Protein AF-A0A7T5RAP9-F1 (afdb_monomer_lite)

pLDDT: mean 70.1, std 15.15, range [36.72, 91.75]

Sequence (197 aa):
MQITTQKKQKNSLGQFVDQNPVEAIRSIGGGTEWTNDFWEQLLGEKEKKQPQKSGELQEGQDLNLSIEPGIDYRREIIHGSEKIASEENQALIQQIEMIVLELKRLSASSKELEIEFKDVIVTQNVVKPGKYHQGFFEWMLIIIKTARLRIEDAGAWLSAMKGKKGKKQSQNYWERFKKEGTTFGLSNERVVSTQTG

Radius of gyration: 38.68 Å; chains: 1; bounding box: 91×93×92 Å

Secondary structure (DSSP, 8-state):
--------------------HHHHHHT-SS-TTSHHHHHHHHHT----------SPPPTT------------HHHHHHHHHHHHHHHHHHHHHHHHHHHHHHHHHHHHH-HHHHHHHHHHHHS---S---TTHHHHHHHHHHHHHHHHHHHHHHHHHHHHHHSHHHHHHHHHHHHHHHHHTHHHHT-HHHHHHHH--

Foldseek 3Di:
DDDDDDDDDDDDDDDDDDPDVVVVVVVVPDDPPPPPVVCCVVVVPDPDPDDDPDDDDDPPDDPPPPPDPPPPVVVVVVVVVVVVQVVVQVLLVVLVVLLLVLLVVQCVLDVVSVVVCVVVNPDDDPPHDDPVSNVVSVVSSVVSVVVSVVSVVVVVVVCVCPDPVNVVVVVVLVVVCVVVPVCSVVPVVNVVVVVVD

Structure (mmCIF, N/CA/C/O backbone):
data_AF-A0A7T5RAP9-F1
#
_entry.id   AF-A0A7T5RAP9-F1
#
loop_
_atom_site.group_PDB
_atom_site.id
_atom_site.type_symbol
_atom_site.label_atom_id
_atom_site.label_alt_id
_atom_site.label_comp_id
_atom_site.label_asym_id
_atom_site.label_entity_id
_atom_site.label_seq_id
_atom_site.pdbx_PDB_ins_code
_atom_site.Cartn_x
_atom_site.Cartn_y
_atom_site.Cartn_z
_atom_site.occupancy
_atom_site.B_iso_or_equiv
_atom_site.auth_seq_id
_atom_site.auth_comp_id
_atom_site.auth_asym_id
_atom_site.auth_atom_id
_atom_site.pdbx_PDB_model_num
ATOM 1 N N . MET A 1 1 ? 13.296 -69.999 -18.738 1.00 47.19 1 MET A N 1
ATOM 2 C CA . MET A 1 1 ? 14.771 -69.953 -18.820 1.00 47.19 1 MET A CA 1
ATOM 3 C C . MET A 1 1 ? 15.170 -69.414 -20.180 1.00 47.19 1 MET A C 1
ATOM 5 O O . MET A 1 1 ? 15.122 -70.169 -21.137 1.00 47.19 1 MET A O 1
ATOM 9 N N . GLN A 1 2 ? 15.540 -68.138 -20.267 1.00 40.47 2 GLN A N 1
ATOM 10 C CA . GLN A 1 2 ? 16.405 -67.619 -21.326 1.00 40.47 2 GLN A CA 1
ATOM 11 C C . GLN A 1 2 ? 17.274 -66.534 -20.687 1.00 40.47 2 GLN A C 1
ATOM 13 O O . GLN A 1 2 ? 16.770 -65.580 -20.100 1.00 40.47 2 GLN A O 1
ATOM 18 N N . ILE A 1 3 ? 18.579 -66.781 -20.706 1.00 44.94 3 ILE A N 1
ATOM 19 C CA . ILE A 1 3 ? 19.637 -65.925 -20.177 1.00 44.94 3 ILE A CA 1
ATOM 20 C C . ILE A 1 3 ? 20.049 -65.017 -21.329 1.00 44.94 3 ILE A C 1
ATOM 22 O O . ILE A 1 3 ? 20.415 -65.523 -22.387 1.00 44.94 3 ILE A O 1
ATOM 26 N N . THR A 1 4 ? 20.021 -63.700 -21.130 1.00 55.34 4 THR A N 1
ATOM 27 C CA . THR A 1 4 ? 20.739 -62.777 -22.016 1.00 55.34 4 THR A CA 1
ATOM 28 C C . THR A 1 4 ? 21.571 -61.825 -21.171 1.00 55.34 4 THR A C 1
ATOM 30 O O . THR A 1 4 ? 21.073 -60.898 -20.540 1.00 55.34 4 THR A O 1
ATOM 33 N N . THR A 1 5 ? 22.863 -62.119 -21.145 1.00 49.47 5 THR A N 1
ATOM 34 C CA . THR A 1 5 ? 23.954 -61.306 -20.614 1.00 49.47 5 THR A CA 1
ATOM 35 C C . THR A 1 5 ? 24.291 -60.218 -21.627 1.00 49.47 5 THR A C 1
ATOM 37 O O . THR A 1 5 ? 24.616 -60.589 -22.747 1.00 49.47 5 THR A O 1
ATOM 40 N N . GLN A 1 6 ? 24.319 -58.928 -21.258 1.00 48.25 6 GLN A N 1
ATOM 41 C CA . GLN A 1 6 ? 25.112 -57.914 -21.978 1.00 48.25 6 GLN A CA 1
ATOM 42 C C . GLN A 1 6 ? 25.666 -56.800 -21.064 1.00 48.25 6 GLN A C 1
ATOM 44 O O . GLN A 1 6 ? 24.944 -56.006 -20.477 1.00 48.25 6 GLN A O 1
ATOM 49 N N . LYS A 1 7 ? 27.004 -56.817 -20.984 1.00 44.16 7 LYS A N 1
ATOM 50 C CA . LYS A 1 7 ? 28.003 -55.731 -20.938 1.00 44.16 7 LYS A CA 1
ATOM 51 C C . LYS A 1 7 ? 27.744 -54.434 -20.147 1.00 44.16 7 LYS A C 1
ATOM 53 O O . LYS A 1 7 ? 27.069 -53.506 -20.568 1.00 44.16 7 LYS A O 1
ATOM 58 N N . LYS A 1 8 ? 28.550 -54.336 -19.088 1.00 43.44 8 LYS A N 1
ATOM 59 C CA . LYS A 1 8 ? 29.013 -53.162 -18.338 1.00 43.44 8 LYS A CA 1
ATOM 60 C C . LYS A 1 8 ? 29.711 -52.134 -19.251 1.00 43.44 8 LYS A C 1
ATOM 62 O O . LYS A 1 8 ? 30.815 -52.396 -19.727 1.00 43.44 8 LYS A O 1
ATOM 67 N N . GLN A 1 9 ? 29.109 -50.960 -19.438 1.00 46.81 9 GLN A N 1
ATOM 68 C CA . GLN A 1 9 ? 29.780 -49.762 -19.955 1.00 46.81 9 GLN A CA 1
ATOM 69 C C . GLN A 1 9 ? 30.250 -4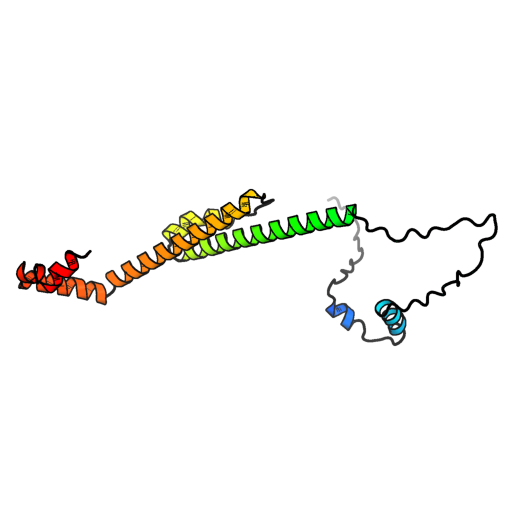8.899 -18.773 1.00 46.81 9 GLN A C 1
ATOM 71 O O . GLN A 1 9 ? 29.447 -48.364 -18.016 1.00 46.81 9 GLN A O 1
ATOM 76 N N . LYS A 1 10 ? 31.572 -48.796 -18.598 1.00 46.75 10 LYS A N 1
ATOM 77 C CA . LYS A 1 10 ? 32.234 -47.707 -17.865 1.00 46.75 10 LYS A CA 1
ATOM 78 C C . LYS A 1 10 ? 32.548 -46.631 -18.902 1.00 46.75 10 LYS A C 1
ATOM 80 O O . LYS A 1 10 ? 33.269 -46.949 -19.839 1.00 46.75 10 LYS A O 1
ATOM 85 N N . ASN A 1 11 ? 32.070 -45.401 -18.723 1.00 38.47 11 ASN A N 1
ATOM 86 C CA . ASN A 1 11 ? 32.621 -44.244 -19.427 1.00 38.47 11 ASN A CA 1
ATOM 87 C C . ASN A 1 11 ? 32.599 -42.994 -18.536 1.00 38.47 11 ASN A C 1
ATOM 89 O O . ASN A 1 11 ? 31.558 -42.607 -18.018 1.00 38.47 11 ASN A O 1
ATOM 93 N N . SER A 1 12 ? 33.813 -42.472 -18.344 1.00 40.06 12 SER A N 1
ATOM 94 C CA . SER A 1 12 ? 34.248 -41.111 -18.000 1.00 40.06 12 SER A CA 1
ATOM 95 C C . SER A 1 12 ? 33.290 -40.182 -17.244 1.00 40.06 12 SER A C 1
ATOM 97 O O . SER A 1 12 ? 32.338 -39.645 -17.805 1.00 40.06 12 SER A O 1
ATOM 99 N N . LEU A 1 13 ? 33.672 -39.890 -15.998 1.00 36.72 13 LEU A N 1
ATOM 100 C CA . LEU A 1 13 ? 33.313 -38.682 -15.258 1.00 36.72 13 LEU A CA 1
ATOM 101 C C . LEU A 1 13 ? 33.562 -37.440 -16.129 1.00 36.72 13 LEU A C 1
ATOM 103 O O . LEU A 1 13 ? 34.708 -37.129 -16.451 1.00 36.72 13 LEU A O 1
ATOM 107 N N . GLY A 1 14 ? 32.490 -36.742 -16.505 1.00 37.28 14 GLY A N 1
ATOM 108 C CA . GLY A 1 14 ? 32.578 -35.377 -17.009 1.00 37.28 14 GLY A CA 1
ATOM 109 C C . GLY A 1 14 ? 33.076 -34.476 -15.884 1.00 37.28 14 GLY A C 1
ATOM 110 O O . GLY A 1 14 ? 32.447 -34.391 -14.831 1.00 37.28 14 GLY A O 1
ATOM 111 N N . GLN A 1 15 ? 34.233 -33.854 -16.095 1.00 41.38 15 GLN A N 1
ATOM 112 C CA . GLN A 1 15 ? 34.744 -32.782 -15.251 1.00 41.38 15 GLN A CA 1
ATOM 113 C C . GLN A 1 15 ? 33.804 -31.582 -15.391 1.00 41.38 15 GLN A C 1
ATOM 115 O O . GLN A 1 15 ? 33.765 -30.933 -16.435 1.00 41.38 15 GLN A O 1
ATOM 120 N N . PHE A 1 16 ? 33.024 -31.310 -14.349 1.00 41.19 16 PHE A N 1
ATOM 121 C CA . PHE A 1 16 ? 32.410 -30.004 -14.175 1.00 41.19 16 PHE A CA 1
ATOM 122 C C . PHE A 1 16 ? 33.545 -29.013 -13.911 1.00 41.19 16 PHE A C 1
ATOM 124 O O . PHE A 1 16 ? 34.293 -29.159 -12.950 1.00 41.19 16 PHE A O 1
ATOM 131 N N . VAL A 1 17 ? 33.723 -28.063 -14.825 1.00 52.34 17 VAL A N 1
ATOM 132 C CA . VAL A 1 17 ? 34.581 -26.897 -14.623 1.00 52.34 17 VAL A CA 1
ATOM 133 C C . VAL A 1 17 ? 33.774 -25.923 -13.772 1.00 52.34 17 VAL A C 1
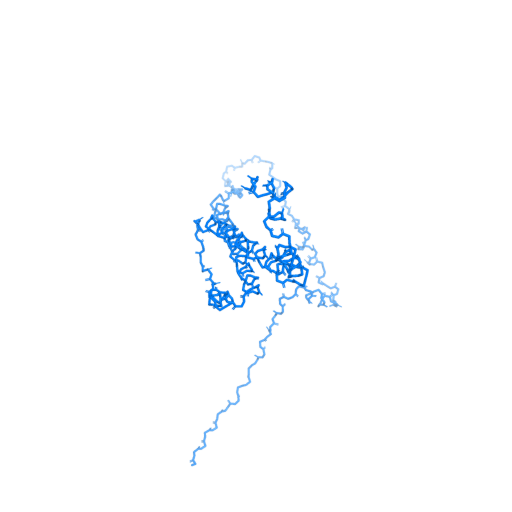ATOM 135 O O . VAL A 1 17 ? 32.797 -25.345 -14.251 1.00 52.34 17 VAL A O 1
ATOM 138 N N . ASP A 1 18 ? 34.146 -25.798 -12.501 1.00 47.00 18 ASP A N 1
ATOM 139 C CA . ASP A 1 18 ? 33.554 -24.850 -11.564 1.00 47.00 18 ASP A CA 1
ATOM 140 C C . ASP A 1 18 ? 33.765 -23.410 -12.060 1.00 47.00 18 ASP A C 1
ATOM 142 O O . ASP A 1 18 ? 34.887 -22.927 -12.201 1.00 47.00 18 ASP A O 1
ATOM 146 N N . GLN A 1 19 ? 32.669 -22.695 -12.328 1.00 54.19 19 GLN A N 1
ATOM 147 C CA . GLN A 1 19 ? 32.670 -21.274 -12.707 1.00 54.19 19 GLN A CA 1
ATOM 148 C C . GLN A 1 19 ? 32.736 -20.359 -11.472 1.00 54.19 19 GLN A C 1
ATOM 150 O O . GLN A 1 19 ? 32.044 -19.343 -11.399 1.00 54.19 19 GLN A O 1
ATOM 155 N N . ASN A 1 20 ? 33.540 -20.723 -10.470 1.00 54.28 20 ASN A N 1
ATOM 156 C CA . ASN A 1 20 ? 33.723 -19.913 -9.271 1.00 54.28 20 ASN A CA 1
ATOM 157 C C . ASN A 1 20 ? 35.078 -19.178 -9.327 1.00 54.28 20 ASN A C 1
ATOM 159 O O . ASN A 1 20 ? 36.124 -19.817 -9.183 1.00 54.28 20 ASN A O 1
ATOM 163 N N . PRO A 1 21 ? 35.102 -17.839 -9.489 1.00 58.59 21 PRO A N 1
ATOM 164 C CA . PRO A 1 21 ? 36.348 -17.077 -9.623 1.00 58.59 21 PRO A CA 1
ATOM 165 C C . PRO A 1 21 ? 37.244 -17.154 -8.377 1.00 58.59 21 PRO A C 1
ATOM 167 O O . PRO A 1 21 ? 38.445 -16.911 -8.462 1.00 58.59 21 PRO A O 1
ATOM 170 N N . VAL A 1 22 ? 36.685 -17.524 -7.221 1.00 60.06 22 VAL A N 1
ATOM 171 C CA . VAL A 1 22 ? 37.431 -17.652 -5.962 1.00 60.06 22 VAL A CA 1
ATOM 172 C C . VAL A 1 22 ? 38.251 -18.951 -5.911 1.00 60.06 22 VAL A C 1
ATOM 174 O O . VAL A 1 22 ? 39.324 -18.974 -5.307 1.00 60.06 22 VAL A O 1
ATOM 177 N N . GLU A 1 23 ? 37.813 -20.021 -6.583 1.00 57.88 23 GLU A N 1
ATOM 178 C CA . GLU A 1 23 ? 38.572 -21.281 -6.644 1.00 57.88 23 GLU A CA 1
ATOM 179 C C . GLU A 1 23 ? 39.719 -21.229 -7.657 1.00 57.88 23 GLU A C 1
ATOM 181 O O . GLU A 1 23 ? 40.787 -21.778 -7.385 1.00 57.88 23 GLU A O 1
ATOM 186 N N . ALA A 1 24 ? 39.561 -20.461 -8.741 1.00 57.75 24 ALA A N 1
ATOM 187 C CA . ALA A 1 24 ? 40.639 -20.176 -9.689 1.00 57.75 24 ALA A CA 1
ATOM 188 C C . ALA A 1 24 ? 41.851 -19.508 -9.011 1.00 57.75 24 ALA A C 1
ATOM 190 O O . ALA A 1 24 ? 42.995 -19.793 -9.354 1.00 57.75 24 ALA A O 1
ATOM 191 N N . ILE A 1 25 ? 41.612 -18.675 -7.991 1.00 55.47 25 ILE A N 1
ATOM 192 C CA . ILE A 1 25 ? 42.668 -18.016 -7.207 1.00 55.47 25 ILE A CA 1
ATOM 193 C C . ILE A 1 25 ? 43.344 -18.999 -6.240 1.00 55.47 25 ILE A C 1
ATOM 195 O O . ILE A 1 25 ? 44.540 -18.891 -5.974 1.00 55.47 25 ILE A O 1
ATOM 199 N N . ARG A 1 26 ? 42.620 -20.006 -5.740 1.00 54.34 26 ARG A N 1
ATOM 200 C CA . ARG A 1 26 ? 43.174 -20.999 -4.808 1.00 54.34 26 ARG A CA 1
ATOM 201 C C . ARG A 1 26 ? 44.011 -22.074 -5.508 1.00 54.34 26 ARG A C 1
ATOM 203 O O . ARG A 1 26 ? 44.928 -22.610 -4.890 1.00 54.34 26 ARG A O 1
ATOM 210 N N . SER A 1 27 ? 43.748 -22.360 -6.786 1.00 49.97 27 SER A N 1
ATOM 211 C CA . SER A 1 27 ? 44.612 -23.219 -7.611 1.00 49.97 27 SER A CA 1
ATOM 212 C C . SER A 1 27 ? 45.940 -22.559 -8.021 1.00 49.97 27 SER A C 1
ATOM 214 O O . SER A 1 27 ? 46.841 -23.253 -8.481 1.00 49.97 27 SER A O 1
ATOM 216 N N . ILE A 1 28 ? 46.113 -21.251 -7.787 1.00 55.12 28 ILE A N 1
ATOM 217 C CA . ILE A 1 28 ? 47.340 -20.464 -8.044 1.00 55.12 28 ILE A CA 1
ATOM 218 C C . ILE A 1 28 ? 48.292 -20.552 -6.825 1.00 55.12 28 ILE A C 1
ATOM 220 O O . ILE A 1 28 ? 48.832 -19.573 -6.325 1.00 55.12 28 ILE A O 1
ATOM 224 N N . GLY A 1 29 ? 48.452 -21.755 -6.270 1.00 45.25 29 GLY A N 1
ATOM 225 C CA . GLY A 1 29 ? 49.205 -22.002 -5.031 1.00 45.25 29 GLY A CA 1
ATOM 226 C C . GLY A 1 29 ? 50.534 -22.741 -5.200 1.00 45.25 29 GLY A C 1
ATOM 227 O O . GLY A 1 29 ? 51.171 -23.057 -4.198 1.00 45.25 29 GLY A O 1
ATOM 228 N N . GLY A 1 30 ? 50.965 -23.052 -6.427 1.00 54.19 30 GLY A N 1
ATOM 229 C CA . GLY A 1 30 ? 52.221 -23.771 -6.653 1.00 54.19 30 GLY A CA 1
ATOM 230 C C . GLY A 1 30 ? 52.677 -23.750 -8.109 1.00 54.19 30 GLY A C 1
ATOM 231 O O . GLY A 1 30 ? 52.057 -24.386 -8.952 1.00 54.19 30 GLY A O 1
ATOM 232 N N . GLY A 1 31 ? 53.777 -23.045 -8.387 1.00 46.53 31 GLY A N 1
ATOM 233 C CA . GLY A 1 31 ? 54.465 -23.064 -9.683 1.00 46.53 31 GLY A CA 1
ATOM 234 C C . GLY A 1 31 ? 54.905 -21.675 -10.146 1.00 46.53 31 GLY A C 1
ATOM 235 O O . GLY A 1 31 ? 54.111 -20.908 -10.679 1.00 46.53 31 GLY A O 1
ATOM 236 N N . THR A 1 32 ? 56.185 -21.358 -9.962 1.00 52.38 32 THR A N 1
ATOM 237 C CA . THR A 1 32 ? 56.843 -20.066 -10.245 1.00 52.38 32 THR A CA 1
ATOM 238 C C . THR A 1 32 ? 57.074 -19.748 -11.735 1.00 52.38 32 THR A C 1
ATOM 240 O O . THR A 1 32 ? 57.829 -18.833 -12.041 1.00 52.38 32 THR A O 1
ATOM 243 N N . GLU A 1 33 ? 56.432 -20.454 -12.670 1.00 56.66 33 GLU A N 1
ATOM 244 C CA . GLU A 1 33 ? 56.640 -20.271 -14.122 1.00 56.66 33 GLU A CA 1
ATOM 245 C C . GLU A 1 33 ? 55.472 -19.587 -14.856 1.00 56.66 33 GLU A C 1
ATOM 247 O O . GLU A 1 33 ? 55.660 -19.108 -15.966 1.00 56.66 33 GLU A O 1
ATOM 252 N N . TRP A 1 34 ? 54.283 -19.476 -14.250 1.00 55.44 34 TRP A N 1
ATOM 253 C CA . TRP A 1 34 ? 53.069 -18.994 -14.941 1.00 55.44 34 TRP A CA 1
ATOM 254 C C . TRP A 1 34 ? 52.683 -17.531 -14.657 1.00 55.44 34 TRP A C 1
ATOM 256 O O . TRP A 1 34 ? 51.676 -17.042 -15.167 1.00 55.44 34 TRP A O 1
ATOM 266 N N . THR A 1 35 ? 53.444 -16.809 -13.829 1.00 62.91 35 THR A N 1
ATOM 267 C CA . THR A 1 35 ? 53.067 -15.451 -13.399 1.00 62.91 35 THR A CA 1
ATOM 268 C C . THR A 1 35 ? 53.386 -14.376 -14.433 1.00 62.91 35 THR A C 1
ATOM 270 O O . THR A 1 35 ? 52.673 -13.379 -14.493 1.00 62.91 35 THR A O 1
ATOM 273 N N . ASN A 1 36 ? 54.421 -14.557 -15.254 1.00 63.19 36 ASN A N 1
ATOM 274 C CA . ASN A 1 36 ? 54.871 -13.510 -16.178 1.00 63.19 36 ASN A CA 1
ATOM 275 C C . ASN A 1 36 ? 53.906 -13.340 -17.365 1.00 63.19 36 ASN A C 1
ATOM 277 O O . ASN A 1 36 ? 53.504 -12.215 -17.650 1.00 63.19 36 ASN A O 1
ATOM 281 N N . ASP A 1 37 ? 53.425 -14.441 -17.949 1.00 61.84 37 ASP A N 1
ATOM 282 C CA . ASP A 1 37 ? 52.479 -14.423 -19.079 1.00 61.84 37 ASP A CA 1
ATOM 283 C C . ASP A 1 37 ? 51.112 -13.822 -18.697 1.00 61.84 37 ASP A C 1
ATOM 285 O O . ASP A 1 37 ? 50.472 -13.125 -19.488 1.00 61.84 37 ASP A O 1
ATOM 289 N N . PHE A 1 38 ? 50.664 -14.044 -17.456 1.00 67.69 38 PHE A N 1
ATOM 290 C CA . PHE A 1 38 ? 49.418 -13.465 -16.948 1.00 67.69 38 PHE A CA 1
ATOM 291 C C . PHE A 1 38 ? 49.540 -11.952 -16.720 1.00 67.69 38 PHE A C 1
ATOM 293 O O . PHE A 1 38 ? 48.626 -11.202 -17.071 1.00 67.69 38 PHE A O 1
ATOM 300 N N . TRP A 1 39 ? 50.668 -11.486 -16.171 1.00 65.06 39 TRP A N 1
ATOM 301 C CA . TRP A 1 39 ? 50.903 -10.055 -15.973 1.00 65.06 39 TRP A CA 1
ATOM 302 C C . TRP A 1 39 ? 51.104 -9.308 -17.296 1.00 65.06 39 TRP A C 1
ATOM 304 O O . TRP A 1 39 ? 50.566 -8.212 -17.428 1.00 65.06 39 TRP A O 1
ATOM 314 N N . GLU A 1 40 ? 51.755 -9.900 -18.301 1.00 64.56 40 GLU A N 1
ATOM 315 C CA . GLU A 1 40 ? 51.848 -9.316 -19.651 1.00 64.56 40 GLU A CA 1
ATOM 316 C C . GLU A 1 40 ? 50.473 -9.166 -20.322 1.00 64.56 40 GLU A C 1
ATOM 318 O O . GLU A 1 40 ? 50.193 -8.157 -20.978 1.00 64.56 40 GLU A O 1
ATOM 323 N N . GLN A 1 41 ? 49.577 -10.136 -20.124 1.00 62.41 41 GLN A N 1
ATOM 324 C CA . GLN A 1 41 ? 48.225 -10.090 -20.681 1.00 62.41 41 GLN A CA 1
ATOM 325 C C . GLN A 1 41 ? 47.305 -9.112 -19.930 1.00 62.41 41 GLN A C 1
ATOM 327 O O . GLN A 1 41 ? 46.442 -8.490 -20.556 1.00 62.41 41 GLN A O 1
ATOM 332 N N . LEU A 1 42 ? 47.489 -8.954 -18.615 1.00 69.12 42 LEU A N 1
ATOM 333 C CA . LEU A 1 42 ? 46.695 -8.052 -17.773 1.00 69.12 42 LEU A CA 1
ATOM 334 C C . LEU A 1 42 ? 47.158 -6.588 -17.873 1.00 69.12 42 LEU A C 1
ATOM 336 O O . LEU A 1 42 ? 46.325 -5.683 -17.871 1.00 69.12 42 LEU A O 1
ATOM 340 N N . LEU A 1 43 ? 48.470 -6.352 -17.975 1.00 77.69 43 LEU A N 1
ATOM 341 C CA . LEU A 1 43 ? 49.058 -5.013 -18.115 1.00 77.69 43 LEU A CA 1
ATOM 342 C C . LEU A 1 43 ? 49.102 -4.537 -19.573 1.00 77.69 43 LEU A C 1
ATOM 344 O O . LEU A 1 43 ? 49.348 -3.360 -19.824 1.00 77.69 43 LEU A O 1
ATOM 348 N N . GLY A 1 44 ? 48.800 -5.416 -20.534 1.00 58.59 44 GLY A N 1
ATOM 349 C CA . GLY A 1 44 ? 48.587 -5.041 -21.931 1.00 58.59 44 GLY A CA 1
ATOM 350 C C . GLY A 1 44 ? 49.828 -4.478 -22.624 1.00 58.59 44 GLY A C 1
ATOM 351 O O . GLY A 1 44 ? 49.697 -3.764 -23.620 1.00 58.59 44 GLY A O 1
ATOM 352 N N . GLU A 1 45 ? 51.028 -4.794 -22.139 1.00 55.91 45 GLU A N 1
ATOM 353 C CA . GLU A 1 45 ? 52.273 -4.280 -22.702 1.00 55.91 45 GLU A CA 1
ATOM 354 C C . GLU A 1 45 ? 52.733 -5.160 -23.872 1.00 55.91 45 GLU A C 1
ATOM 356 O O . GLU A 1 45 ? 53.686 -5.926 -23.808 1.00 55.91 45 GLU A O 1
ATOM 361 N N . LYS A 1 46 ? 52.008 -5.056 -24.991 1.00 49.44 46 LYS A N 1
ATOM 362 C CA . LYS A 1 46 ? 52.523 -5.487 -26.294 1.00 49.44 46 LYS A CA 1
ATOM 363 C C . LYS A 1 46 ? 53.335 -4.343 -26.884 1.00 49.44 46 LYS A C 1
ATOM 365 O O . LYS A 1 46 ? 52.754 -3.392 -27.412 1.00 49.44 46 LYS A O 1
ATOM 370 N N . GLU A 1 47 ? 54.661 -4.462 -26.854 1.00 49.06 47 GLU A N 1
ATOM 371 C CA . GLU A 1 47 ? 55.557 -3.639 -27.670 1.00 49.06 47 GLU A CA 1
ATOM 372 C C . GLU A 1 47 ? 55.143 -3.724 -29.150 1.00 49.06 47 GLU A C 1
ATOM 374 O O . GLU A 1 47 ? 55.450 -4.671 -29.879 1.00 49.06 47 GLU A O 1
ATOM 379 N N . LYS A 1 48 ? 54.425 -2.705 -29.624 1.00 43.91 48 LYS A N 1
ATOM 380 C CA . LYS A 1 48 ? 54.205 -2.472 -31.049 1.00 43.91 48 LYS A CA 1
ATOM 381 C C . LYS A 1 48 ? 55.392 -1.680 -31.582 1.00 43.91 48 LYS A C 1
ATOM 383 O O . LYS A 1 48 ? 55.445 -0.463 -31.424 1.00 43.91 48 LYS A O 1
ATOM 388 N N . LYS A 1 49 ? 56.314 -2.347 -32.281 1.00 41.44 49 LYS A N 1
ATOM 389 C CA . LYS A 1 49 ? 57.242 -1.660 -33.190 1.00 41.44 49 LYS A CA 1
ATOM 390 C C . LYS A 1 49 ? 56.425 -0.945 -34.271 1.00 41.44 49 LYS A C 1
ATOM 392 O O . LYS A 1 49 ? 55.870 -1.587 -35.159 1.00 41.44 49 LYS A O 1
ATOM 397 N N . GLN A 1 50 ? 56.328 0.379 -34.179 1.00 47.16 50 GLN A N 1
ATOM 398 C CA . GLN A 1 50 ? 55.807 1.219 -35.256 1.00 47.16 50 GLN A CA 1
ATOM 399 C C . GLN A 1 50 ? 56.883 1.379 -36.341 1.00 47.16 50 GLN A C 1
ATOM 401 O O . GLN A 1 50 ? 58.008 1.756 -36.007 1.00 47.16 50 GLN A O 1
ATOM 406 N N . PRO A 1 51 ? 56.590 1.160 -37.635 1.00 45.62 51 PRO A N 1
ATOM 407 C CA . PRO A 1 51 ? 57.428 1.713 -38.685 1.00 45.62 51 PRO A CA 1
ATOM 408 C C . PRO A 1 51 ? 57.137 3.215 -38.792 1.00 45.62 51 PRO A C 1
ATOM 410 O O . PRO A 1 51 ? 55.988 3.626 -38.958 1.00 45.62 51 PRO A O 1
ATOM 413 N N . GLN A 1 52 ? 58.177 4.040 -38.680 1.00 49.62 52 GLN A N 1
ATOM 414 C CA . GLN A 1 52 ? 58.073 5.480 -38.897 1.00 49.62 52 GLN A CA 1
ATOM 415 C C . GLN A 1 52 ? 57.615 5.748 -40.337 1.00 49.62 52 GLN A C 1
ATOM 417 O O . GLN A 1 52 ? 58.328 5.434 -41.288 1.00 49.62 52 GLN A O 1
ATOM 422 N N . LYS A 1 53 ? 56.424 6.329 -40.506 1.00 52.31 53 LYS A N 1
ATOM 423 C CA . LYS A 1 53 ? 55.965 6.883 -41.785 1.00 52.31 53 LYS A CA 1
ATOM 424 C C . LYS A 1 53 ? 56.133 8.398 -41.758 1.00 52.31 53 LYS A C 1
ATOM 426 O O . LYS A 1 53 ? 55.200 9.135 -41.466 1.00 52.31 53 LYS A O 1
ATOM 431 N N . SER A 1 54 ? 57.343 8.841 -42.065 1.00 52.19 54 SER A N 1
ATOM 432 C CA . SER A 1 54 ? 57.589 10.173 -42.611 1.00 52.19 54 SER A CA 1
ATOM 433 C C . SER A 1 54 ? 58.584 9.997 -43.750 1.00 52.19 54 SER A C 1
ATOM 435 O O . SER A 1 54 ? 59.749 9.680 -43.524 1.00 52.19 54 SER A O 1
ATOM 437 N N . GLY A 1 55 ? 58.079 10.078 -44.975 1.00 54.25 55 GLY A N 1
ATOM 438 C CA . GLY A 1 55 ? 58.823 9.850 -46.204 1.00 54.25 55 GLY A CA 1
ATOM 439 C C . GLY A 1 55 ? 57.869 9.879 -47.393 1.00 54.25 55 GLY A C 1
ATOM 440 O O . GLY A 1 55 ? 56.771 9.328 -47.322 1.00 54.25 55 GLY A O 1
ATOM 441 N N . GLU A 1 56 ? 58.282 10.583 -48.439 1.00 57.84 56 GLU A N 1
ATOM 442 C CA . GLU A 1 56 ? 57.577 10.776 -49.708 1.00 57.84 56 GLU A CA 1
ATOM 443 C C . GLU A 1 56 ? 57.169 9.423 -50.323 1.00 57.84 56 GLU A C 1
ATOM 445 O O . GLU A 1 56 ? 57.978 8.496 -50.402 1.00 57.84 56 GLU A O 1
ATOM 450 N N . LEU A 1 57 ? 55.898 9.285 -50.715 1.00 59.69 57 LEU A N 1
ATOM 451 C CA . LEU A 1 57 ? 55.369 8.055 -51.312 1.00 59.69 57 LEU A CA 1
ATOM 452 C C . LEU A 1 57 ? 55.937 7.887 -52.731 1.00 59.69 57 LEU A C 1
ATOM 454 O O . LEU A 1 57 ? 55.827 8.798 -53.548 1.00 59.69 57 LEU A O 1
ATOM 458 N N . GLN A 1 58 ? 56.521 6.724 -53.034 1.00 62.12 58 GLN A N 1
ATOM 459 C CA . GLN A 1 58 ? 56.970 6.377 -54.389 1.00 62.12 58 GLN A CA 1
ATOM 460 C C . GLN A 1 58 ? 55.798 5.850 -55.233 1.00 62.12 58 GLN A C 1
ATOM 462 O O . GLN A 1 58 ? 54.937 5.126 -54.726 1.00 62.12 58 GLN A O 1
ATOM 467 N N . GLU A 1 59 ? 55.765 6.201 -56.523 1.00 56.12 59 GLU A N 1
ATOM 468 C CA . GLU A 1 59 ? 54.743 5.723 -57.464 1.00 56.12 59 GLU A CA 1
ATOM 469 C C . GLU A 1 59 ? 54.699 4.186 -57.507 1.00 56.12 59 GLU A C 1
ATOM 471 O O . GLU A 1 59 ? 55.720 3.524 -57.689 1.00 56.12 59 GLU A O 1
ATOM 476 N N . GLY A 1 60 ? 53.500 3.622 -57.326 1.00 67.94 60 GLY A N 1
ATOM 477 C CA . GLY A 1 60 ? 53.259 2.174 -57.269 1.00 67.94 60 GLY A CA 1
ATOM 478 C C . GLY A 1 60 ? 53.119 1.586 -55.859 1.00 67.94 60 GLY A C 1
ATOM 479 O O . GLY A 1 60 ? 52.922 0.380 -55.735 1.00 67.94 60 GLY A O 1
ATOM 480 N N . GLN A 1 61 ? 53.199 2.397 -54.796 1.00 61.53 61 GLN A N 1
ATOM 481 C CA . GLN A 1 61 ? 52.838 1.960 -53.442 1.00 61.53 61 GLN A CA 1
ATOM 482 C C . GLN A 1 61 ? 51.333 2.103 -53.189 1.00 61.53 61 GLN A C 1
ATOM 484 O O . GLN A 1 61 ? 50.790 3.208 -53.185 1.00 61.53 61 GLN A O 1
ATOM 489 N N . ASP A 1 62 ? 50.672 0.983 -52.901 1.00 57.72 62 ASP A N 1
ATOM 490 C CA . ASP A 1 62 ? 49.264 0.978 -52.523 1.00 57.72 62 ASP A CA 1
ATOM 491 C C . ASP A 1 62 ? 49.083 1.586 -51.124 1.00 57.72 62 ASP A C 1
ATOM 493 O O . ASP A 1 62 ? 49.683 1.157 -50.129 1.00 57.72 62 ASP A O 1
ATOM 497 N N . LEU A 1 63 ? 48.217 2.595 -51.034 1.00 53.22 63 LEU A N 1
ATOM 498 C CA . LEU A 1 63 ? 47.744 3.152 -49.772 1.00 53.22 63 LEU A CA 1
ATOM 499 C C . LEU A 1 63 ? 46.951 2.078 -49.018 1.00 53.22 63 LEU A C 1
ATOM 501 O O . LEU A 1 63 ? 45.751 1.910 -49.222 1.00 53.22 63 LEU A O 1
ATOM 505 N N . ASN A 1 64 ? 47.605 1.378 -48.091 1.00 54.62 64 ASN A N 1
ATOM 506 C CA . ASN A 1 64 ? 46.895 0.659 -47.039 1.00 54.62 64 ASN A CA 1
ATOM 507 C C . ASN A 1 64 ? 46.303 1.701 -46.080 1.00 54.62 64 ASN A C 1
ATOM 509 O O . ASN A 1 64 ? 46.923 2.077 -45.079 1.00 54.62 64 ASN A O 1
ATOM 513 N N . LEU A 1 65 ? 45.133 2.228 -46.450 1.00 53.31 65 LEU A N 1
ATOM 514 C CA . LEU A 1 65 ? 44.234 2.918 -45.539 1.00 53.31 65 LEU A CA 1
ATOM 515 C C . LEU A 1 65 ? 43.846 1.893 -44.479 1.00 53.31 65 LEU A C 1
ATOM 517 O O . LEU A 1 65 ? 42.905 1.123 -44.654 1.00 53.31 65 LEU A O 1
ATOM 521 N N . SER A 1 66 ? 44.607 1.864 -43.387 1.00 56.50 66 SER A N 1
ATOM 522 C CA . SER A 1 66 ? 44.159 1.241 -42.154 1.00 56.50 66 SER A CA 1
ATOM 523 C C . SER A 1 66 ? 42.891 1.989 -41.775 1.00 56.50 66 SER A C 1
ATOM 525 O O . SER A 1 66 ? 42.973 3.098 -41.259 1.00 56.50 66 SER A O 1
ATOM 527 N N . ILE A 1 67 ? 41.743 1.423 -42.149 1.00 59.25 67 ILE A N 1
ATOM 528 C CA . ILE A 1 67 ? 40.414 1.916 -41.813 1.00 59.25 67 ILE A CA 1
ATOM 529 C C . ILE A 1 67 ? 40.455 2.143 -40.304 1.00 59.25 67 ILE A C 1
ATOM 531 O O . ILE A 1 67 ? 40.516 1.182 -39.533 1.00 59.25 67 ILE A O 1
ATOM 535 N N . GLU A 1 68 ? 40.529 3.409 -39.882 1.00 62.44 68 GLU A N 1
ATOM 536 C CA . GLU A 1 68 ? 40.247 3.765 -38.497 1.00 62.44 68 GLU A CA 1
ATOM 537 C C . GLU A 1 68 ? 38.931 3.077 -38.146 1.00 62.44 68 GLU A C 1
ATOM 539 O O . GLU A 1 68 ? 38.050 3.038 -39.012 1.00 62.44 68 GLU A O 1
ATOM 544 N N . PRO A 1 69 ? 38.790 2.476 -36.952 1.00 61.91 69 PRO A N 1
ATOM 545 C CA . PRO A 1 69 ? 37.546 1.838 -36.563 1.00 61.91 69 PRO A CA 1
ATOM 546 C C . PRO A 1 69 ? 36.470 2.923 -36.528 1.00 61.91 69 PRO A C 1
ATOM 548 O O . PRO A 1 69 ? 36.274 3.600 -35.523 1.00 61.91 69 PRO A O 1
ATOM 551 N N . GLY A 1 70 ? 35.822 3.130 -37.674 1.00 62.00 70 GLY A N 1
ATOM 552 C CA . GLY A 1 70 ? 34.713 4.039 -37.831 1.00 62.00 70 GLY A CA 1
ATOM 553 C C . GLY A 1 70 ? 33.677 3.592 -36.826 1.00 62.00 70 GLY A C 1
ATOM 554 O O . GLY A 1 70 ? 33.369 2.401 -36.751 1.00 62.00 70 GLY A O 1
ATOM 555 N N . ILE A 1 71 ? 33.220 4.539 -36.014 1.00 65.88 71 ILE A N 1
ATOM 556 C CA . ILE A 1 71 ? 32.167 4.344 -35.025 1.00 65.88 71 ILE A CA 1
ATOM 557 C C . ILE A 1 71 ? 31.057 3.546 -35.716 1.00 65.88 71 ILE A C 1
ATOM 559 O O . ILE A 1 71 ? 30.438 4.022 -36.668 1.00 65.88 71 ILE A O 1
ATOM 563 N N . ASP A 1 72 ? 30.875 2.283 -35.319 1.00 74.00 72 ASP A N 1
ATOM 564 C CA . ASP A 1 72 ? 29.873 1.412 -35.926 1.00 74.00 72 ASP A CA 1
ATOM 565 C C . ASP A 1 72 ? 28.517 1.795 -35.335 1.00 74.00 72 ASP A C 1
ATOM 567 O O . ASP A 1 72 ? 27.984 1.141 -34.434 1.00 74.00 72 ASP A O 1
ATOM 571 N N . TYR A 1 73 ? 27.982 2.910 -35.836 1.00 74.12 73 TYR A N 1
ATOM 572 C CA . TYR A 1 73 ? 26.734 3.509 -35.380 1.00 74.12 73 TYR A CA 1
ATOM 573 C C . TYR A 1 73 ? 25.584 2.500 -35.389 1.00 74.12 73 TYR A C 1
ATOM 575 O O . TYR A 1 73 ? 24.684 2.581 -34.561 1.00 74.12 73 TYR A O 1
ATOM 583 N N . ARG A 1 74 ? 25.604 1.505 -36.289 1.00 75.19 74 ARG A N 1
ATOM 584 C CA . ARG A 1 74 ? 24.576 0.458 -36.318 1.00 75.19 74 ARG A CA 1
ATOM 585 C C . ARG A 1 74 ? 24.648 -0.429 -35.083 1.00 75.19 74 ARG A C 1
ATOM 587 O O . ARG A 1 74 ? 23.609 -0.684 -34.480 1.00 75.19 74 ARG A O 1
ATOM 594 N N . ARG A 1 75 ? 25.843 -0.880 -34.688 1.00 78.75 75 ARG A N 1
ATOM 595 C CA . ARG A 1 75 ? 26.007 -1.668 -33.454 1.00 78.75 75 ARG A CA 1
ATOM 596 C C . ARG A 1 75 ? 25.675 -0.843 -32.221 1.00 78.75 75 ARG A C 1
ATOM 598 O O . ARG A 1 75 ? 24.980 -1.345 -31.347 1.00 78.75 75 ARG A O 1
ATOM 605 N N . GLU A 1 76 ? 26.108 0.412 -32.170 1.00 80.94 76 GLU A N 1
ATOM 606 C CA . GLU A 1 76 ? 25.805 1.307 -31.049 1.00 80.94 76 GLU A CA 1
ATOM 607 C C . GLU A 1 76 ? 24.294 1.532 -30.886 1.00 80.94 76 GLU A C 1
ATOM 609 O O . GLU A 1 76 ? 23.768 1.408 -29.781 1.00 80.94 76 GLU A O 1
ATOM 614 N N . ILE A 1 77 ? 23.572 1.758 -31.989 1.00 80.94 77 ILE A N 1
ATOM 615 C CA . ILE A 1 77 ? 22.110 1.897 -31.978 1.00 80.94 77 ILE A CA 1
ATOM 616 C C . ILE A 1 77 ? 21.434 0.593 -31.528 1.00 80.94 77 ILE A C 1
ATOM 618 O O . ILE A 1 77 ? 20.523 0.638 -30.702 1.00 80.94 77 ILE A O 1
ATOM 622 N N . ILE A 1 78 ? 21.875 -0.569 -32.029 1.00 81.62 78 ILE A N 1
ATOM 623 C CA . ILE A 1 78 ? 21.299 -1.870 -31.649 1.00 81.62 78 ILE A CA 1
ATOM 624 C C . ILE A 1 78 ? 21.524 -2.140 -30.156 1.00 81.62 78 ILE A C 1
ATOM 626 O O . ILE A 1 78 ? 20.556 -2.390 -29.437 1.00 81.62 78 ILE A O 1
ATOM 630 N N . HIS A 1 79 ? 22.757 -2.009 -29.664 1.00 81.62 79 HIS A N 1
ATOM 631 C CA . HIS A 1 79 ? 23.079 -2.219 -28.250 1.00 81.62 79 HIS A CA 1
ATOM 632 C C . HIS A 1 79 ? 22.392 -1.201 -27.335 1.00 81.62 79 HIS A C 1
ATOM 634 O O . HIS A 1 79 ? 21.907 -1.568 -26.264 1.00 81.62 79 HIS A O 1
ATOM 640 N N . GLY A 1 80 ? 22.296 0.062 -27.760 1.00 78.81 80 GLY A N 1
ATOM 641 C CA . GLY A 1 80 ? 21.540 1.086 -27.045 1.00 78.81 80 GLY A CA 1
ATOM 642 C C . GLY A 1 80 ? 20.059 0.722 -26.934 1.00 78.81 80 GLY A C 1
ATOM 643 O O . GLY A 1 80 ? 19.488 0.789 -25.848 1.00 78.81 80 GLY A O 1
ATOM 644 N N . SER A 1 81 ? 19.450 0.261 -28.031 1.00 76.00 81 SER A N 1
ATOM 645 C CA . SER A 1 81 ? 18.043 -0.153 -28.041 1.00 76.00 81 SER A CA 1
ATOM 646 C C . SER A 1 81 ? 17.770 -1.379 -27.162 1.00 76.00 81 SER A C 1
ATOM 648 O O . SER A 1 81 ? 16.772 -1.407 -26.443 1.00 76.00 81 SER A O 1
ATOM 650 N N . GLU A 1 82 ? 18.673 -2.362 -27.159 1.00 81.19 82 GLU A N 1
ATOM 651 C CA . GLU A 1 82 ? 18.562 -3.573 -26.342 1.00 81.19 82 GLU A CA 1
ATOM 652 C C . GLU A 1 82 ? 18.722 -3.260 -24.851 1.00 81.19 82 GLU A C 1
ATOM 654 O O . GLU A 1 82 ? 17.951 -3.751 -24.023 1.00 81.19 82 GLU A O 1
ATOM 659 N N . LYS A 1 83 ? 19.666 -2.376 -24.509 1.00 81.88 83 LYS A N 1
ATOM 660 C CA . LYS A 1 83 ? 19.861 -1.901 -23.138 1.00 81.88 83 LYS A CA 1
ATOM 661 C C . LYS A 1 83 ? 18.625 -1.168 -22.616 1.00 81.88 83 LYS A C 1
ATOM 663 O O . LYS A 1 83 ? 18.152 -1.503 -21.534 1.00 81.88 83 LYS A O 1
ATOM 668 N N . ILE A 1 84 ? 18.066 -0.239 -23.396 1.00 80.06 84 ILE A N 1
ATOM 669 C CA . ILE A 1 84 ? 16.840 0.488 -23.025 1.00 80.06 84 ILE A CA 1
ATOM 670 C C . ILE A 1 84 ? 15.679 -0.491 -22.816 1.00 80.06 84 ILE A C 1
ATOM 672 O O . ILE A 1 84 ? 14.996 -0.425 -21.797 1.00 80.06 84 ILE A O 1
ATOM 676 N N . ALA A 1 85 ? 15.484 -1.446 -23.731 1.00 77.12 85 ALA A N 1
ATOM 677 C CA . ALA A 1 85 ? 14.426 -2.447 -23.599 1.00 77.12 85 ALA A CA 1
ATOM 678 C C . ALA A 1 85 ? 14.607 -3.331 -22.351 1.00 77.12 85 ALA A C 1
ATOM 680 O O . ALA A 1 85 ? 13.629 -3.670 -21.682 1.00 77.12 85 ALA A O 1
ATOM 681 N N . SER A 1 86 ? 15.848 -3.692 -22.014 1.00 79.81 86 SER A N 1
ATOM 682 C CA . SER A 1 86 ? 16.159 -4.443 -20.796 1.00 79.81 86 SER A CA 1
ATOM 683 C C . SER A 1 86 ? 15.877 -3.628 -19.532 1.00 79.81 86 SER A C 1
ATOM 685 O O . SER A 1 86 ? 15.291 -4.158 -18.590 1.00 79.81 86 SER A O 1
ATOM 687 N N . GLU A 1 87 ? 16.276 -2.356 -19.496 1.00 82.12 87 GLU A N 1
ATOM 688 C CA . GLU A 1 87 ? 16.041 -1.458 -18.357 1.00 82.12 87 GLU A CA 1
ATOM 689 C C . GLU A 1 87 ? 14.541 -1.223 -18.125 1.00 82.12 87 GLU A C 1
ATOM 691 O O . GLU A 1 87 ? 14.060 -1.354 -16.997 1.00 82.12 87 GLU A O 1
ATOM 696 N N . GLU A 1 88 ? 13.776 -0.962 -19.191 1.00 79.38 88 GLU A N 1
ATOM 697 C CA . GLU A 1 88 ? 12.315 -0.825 -19.120 1.00 79.38 88 GLU A CA 1
ATOM 698 C C . GLU A 1 88 ? 11.659 -2.111 -18.587 1.00 79.38 88 GLU A C 1
ATOM 700 O O . GLU A 1 88 ? 10.787 -2.062 -17.716 1.00 79.38 88 GLU A O 1
ATOM 705 N N . ASN A 1 89 ? 12.109 -3.279 -19.055 1.00 79.44 89 ASN A N 1
ATOM 706 C CA . ASN A 1 89 ? 11.580 -4.566 -18.606 1.00 79.44 89 ASN A CA 1
ATOM 707 C C . ASN A 1 89 ? 11.905 -4.839 -17.126 1.00 79.44 89 ASN A C 1
ATOM 709 O O . ASN A 1 89 ? 11.044 -5.289 -16.371 1.00 79.44 89 ASN A O 1
ATOM 713 N N . GLN A 1 90 ? 13.117 -4.501 -16.678 1.00 81.12 90 GLN A N 1
ATOM 714 C CA . GLN A 1 90 ? 13.495 -4.607 -15.266 1.00 81.12 90 GLN A CA 1
ATOM 715 C C . GLN A 1 90 ? 12.634 -3.710 -14.372 1.00 81.12 90 GLN A C 1
ATOM 717 O O . GLN A 1 90 ? 12.161 -4.168 -13.330 1.00 81.12 90 GLN A O 1
ATOM 722 N N . ALA A 1 91 ? 12.377 -2.465 -14.782 1.00 81.88 91 ALA A N 1
ATOM 723 C CA . ALA A 1 91 ? 11.506 -1.560 -14.035 1.00 81.88 91 ALA A CA 1
ATOM 724 C C . ALA A 1 91 ? 10.078 -2.121 -13.900 1.00 81.88 91 ALA A C 1
ATOM 726 O O . ALA A 1 91 ? 9.472 -2.042 -12.830 1.00 81.88 91 ALA A O 1
ATOM 727 N N . LEU A 1 92 ? 9.555 -2.743 -14.959 1.00 78.44 92 LEU A N 1
ATOM 728 C CA . LEU A 1 92 ? 8.227 -3.364 -14.962 1.00 78.44 92 LEU A CA 1
ATOM 729 C C . LEU A 1 92 ? 8.156 -4.574 -14.027 1.00 78.44 92 LEU A C 1
ATOM 731 O O . LEU A 1 92 ? 7.210 -4.688 -13.247 1.00 78.44 92 LEU A O 1
ATOM 735 N N . ILE A 1 93 ? 9.172 -5.438 -14.055 1.00 81.62 93 ILE A N 1
ATOM 736 C CA . ILE A 1 93 ? 9.276 -6.580 -13.137 1.00 81.62 93 ILE A CA 1
ATOM 737 C C . ILE A 1 93 ? 9.286 -6.090 -11.684 1.00 81.62 93 ILE A C 1
ATOM 739 O O . ILE A 1 93 ? 8.498 -6.577 -10.875 1.00 81.62 93 ILE A O 1
ATOM 743 N N . GLN A 1 94 ? 10.082 -5.065 -11.368 1.00 85.06 94 GLN A N 1
ATOM 744 C CA . GLN A 1 94 ? 10.121 -4.478 -10.023 1.00 85.06 94 GLN A CA 1
ATOM 745 C C . GLN A 1 94 ? 8.756 -3.922 -9.589 1.00 85.06 94 GLN A C 1
ATOM 747 O O . GLN A 1 94 ? 8.345 -4.101 -8.441 1.00 85.06 94 GLN A O 1
ATOM 752 N N . GLN A 1 95 ? 8.020 -3.261 -10.488 1.00 82.88 95 GLN A N 1
ATOM 753 C CA . GLN A 1 95 ? 6.674 -2.762 -10.189 1.00 82.88 95 GLN A CA 1
ATOM 754 C C . GLN A 1 95 ? 5.688 -3.894 -9.887 1.00 82.88 95 GLN A C 1
ATOM 756 O O . GLN A 1 95 ? 4.932 -3.803 -8.916 1.00 82.88 95 GLN A O 1
ATOM 761 N N . ILE A 1 96 ? 5.719 -4.972 -10.670 1.00 81.75 96 ILE A N 1
ATOM 762 C CA . ILE A 1 96 ? 4.882 -6.156 -10.443 1.00 81.75 96 ILE A CA 1
ATOM 763 C C . ILE A 1 96 ? 5.238 -6.811 -9.106 1.00 81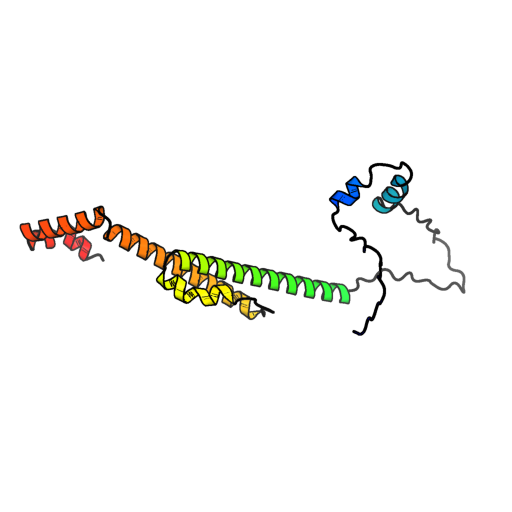.75 96 ILE A C 1
ATOM 765 O O . ILE A 1 96 ? 4.346 -7.121 -8.318 1.00 81.75 96 ILE A O 1
ATOM 769 N N . GLU A 1 97 ? 6.526 -6.972 -8.805 1.00 84.94 97 GLU A N 1
ATOM 770 C CA . GLU A 1 97 ? 6.983 -7.513 -7.522 1.00 84.94 97 GLU A CA 1
ATOM 771 C C . GLU A 1 97 ? 6.492 -6.669 -6.342 1.00 84.94 97 GLU A C 1
ATOM 773 O O . GLU A 1 97 ? 6.005 -7.216 -5.348 1.00 84.94 97 GLU A O 1
ATOM 778 N N . MET A 1 98 ? 6.543 -5.338 -6.465 1.00 86.00 98 MET A N 1
ATOM 779 C CA . MET A 1 98 ? 5.976 -4.433 -5.465 1.00 86.00 98 MET A CA 1
ATOM 780 C C . MET A 1 98 ? 4.467 -4.634 -5.310 1.00 86.00 98 MET A C 1
ATOM 782 O O . MET A 1 98 ? 3.988 -4.707 -4.180 1.00 86.00 98 MET A O 1
ATOM 786 N N . ILE A 1 99 ? 3.713 -4.770 -6.404 1.00 84.38 99 ILE A N 1
ATOM 787 C CA . ILE A 1 99 ? 2.269 -5.050 -6.352 1.00 84.38 99 ILE A CA 1
ATOM 788 C C . ILE A 1 99 ? 2.003 -6.375 -5.629 1.00 84.38 99 ILE A C 1
ATOM 790 O O . ILE A 1 99 ? 1.166 -6.425 -4.729 1.00 84.38 99 ILE A O 1
ATOM 794 N N . VAL A 1 100 ? 2.738 -7.436 -5.963 1.00 83.00 100 VAL A N 1
ATOM 795 C CA . VAL A 1 100 ? 2.583 -8.759 -5.338 1.00 83.00 100 VAL A CA 1
ATOM 796 C C . VAL A 1 100 ? 2.911 -8.709 -3.846 1.00 83.00 100 VAL A C 1
ATOM 798 O O . VAL A 1 100 ? 2.170 -9.269 -3.035 1.00 83.00 100 VAL A O 1
ATOM 801 N N . LEU A 1 101 ? 3.991 -8.027 -3.455 1.00 86.81 101 LEU A N 1
ATOM 802 C CA . LEU A 1 101 ? 4.328 -7.804 -2.047 1.00 86.81 101 LEU A CA 1
ATOM 803 C C . LEU A 1 101 ? 3.196 -7.065 -1.330 1.00 86.81 101 LEU A C 1
ATOM 805 O O . LEU A 1 101 ? 2.834 -7.404 -0.199 1.00 86.81 101 LEU A O 1
ATOM 809 N N . GLU A 1 102 ? 2.631 -6.060 -1.993 1.00 85.12 102 GLU A N 1
ATOM 810 C CA . GLU A 1 102 ? 1.572 -5.263 -1.413 1.00 85.12 102 GLU A CA 1
ATOM 811 C C . GLU A 1 102 ? 0.268 -6.077 -1.245 1.00 85.12 102 GLU A C 1
ATOM 813 O O . GLU A 1 102 ? -0.386 -6.016 -0.198 1.00 85.12 102 GLU A O 1
ATOM 818 N N . LEU A 1 103 ? -0.071 -6.926 -2.213 1.00 81.19 103 LEU A N 1
ATOM 819 C CA . LEU A 1 103 ? -1.193 -7.859 -2.092 1.00 81.19 103 LEU A CA 1
ATOM 820 C C . LEU A 1 103 ? -0.968 -8.875 -0.966 1.00 81.19 103 LEU A C 1
ATOM 822 O O . LEU A 1 103 ? -1.870 -9.089 -0.162 1.00 81.19 103 LEU A O 1
ATOM 826 N N . LYS A 1 104 ? 0.245 -9.425 -0.825 1.00 83.69 104 LYS A N 1
ATOM 827 C CA . LYS A 1 104 ? 0.590 -10.359 0.266 1.00 83.69 104 LYS A CA 1
ATOM 828 C C . LYS A 1 104 ? 0.402 -9.741 1.652 1.00 83.69 104 LYS A C 1
ATOM 830 O O . LYS A 1 104 ? -0.141 -10.369 2.560 1.00 83.69 104 LYS A O 1
ATOM 835 N N . ARG A 1 105 ? 0.843 -8.495 1.830 1.00 84.56 105 ARG A N 1
ATOM 836 C CA . ARG A 1 105 ? 0.642 -7.753 3.085 1.00 84.56 105 ARG A CA 1
ATOM 837 C C . ARG A 1 105 ? -0.839 -7.489 3.352 1.00 84.56 105 ARG A C 1
ATOM 839 O O . ARG A 1 105 ? -1.267 -7.576 4.496 1.00 84.56 105 ARG A O 1
ATOM 846 N N . LEU A 1 106 ? -1.615 -7.204 2.306 1.00 79.25 106 LEU A N 1
ATOM 847 C CA . LEU A 1 106 ? -3.056 -6.994 2.421 1.00 79.25 106 LEU A CA 1
ATOM 848 C C . LEU A 1 106 ? -3.807 -8.291 2.770 1.00 79.25 106 LEU A C 1
ATOM 850 O O . LEU A 1 106 ? -4.676 -8.278 3.635 1.00 79.25 106 LEU A O 1
ATOM 854 N N . SER A 1 107 ? -3.440 -9.426 2.172 1.00 78.94 107 SER A N 1
ATOM 855 C CA . SER A 1 107 ? -3.984 -10.730 2.572 1.00 78.94 107 SER A CA 1
ATOM 856 C C . SER A 1 107 ? -3.628 -11.087 4.015 1.00 78.94 107 SER A C 1
ATOM 858 O O . SER A 1 107 ? -4.435 -11.677 4.720 1.00 78.94 107 SER A O 1
ATOM 860 N N . ALA A 1 108 ? -2.445 -10.692 4.495 1.00 78.94 108 ALA A N 1
ATOM 861 C CA . ALA A 1 108 ? -2.054 -10.939 5.880 1.00 78.94 108 ALA A CA 1
ATOM 862 C C . ALA A 1 108 ? -2.854 -10.095 6.892 1.00 78.94 108 ALA A C 1
ATOM 864 O O . ALA A 1 108 ? -2.997 -10.507 8.043 1.00 78.94 108 ALA A O 1
ATOM 865 N N . SER A 1 109 ? -3.375 -8.928 6.490 1.00 75.81 109 SER A N 1
ATOM 866 C CA . SER A 1 109 ? -4.165 -8.066 7.378 1.00 75.81 109 SER A CA 1
ATOM 867 C C . SER A 1 109 ? -5.638 -8.473 7.472 1.00 75.81 109 SER A C 1
ATOM 869 O O . SER A 1 109 ? -6.292 -8.133 8.459 1.00 75.81 109 SER A O 1
ATOM 871 N N . SER A 1 110 ? -6.163 -9.235 6.504 1.00 74.88 110 SER A N 1
ATOM 872 C CA . SER A 1 110 ? -7.538 -9.743 6.537 1.00 74.88 110 SER A CA 1
ATOM 873 C C . SER A 1 110 ? -7.658 -11.156 5.974 1.00 74.88 110 SER A C 1
ATOM 875 O O . SER A 1 110 ? -7.373 -11.414 4.808 1.00 74.88 110 SER A O 1
ATOM 877 N N . LYS A 1 111 ? -8.205 -12.055 6.796 1.00 72.31 111 LYS A N 1
ATOM 878 C CA . LYS A 1 111 ? -8.434 -13.465 6.456 1.00 72.31 111 LYS A CA 1
ATOM 879 C C . LYS A 1 111 ? -9.472 -13.662 5.344 1.00 72.31 111 LYS A C 1
ATOM 881 O O . LYS A 1 111 ? -9.426 -14.651 4.625 1.00 72.31 111 LYS A O 1
ATOM 886 N N . GLU A 1 112 ? -10.401 -12.719 5.201 1.00 72.69 112 GLU A N 1
ATOM 887 C CA . GLU A 1 112 ? -11.381 -12.700 4.106 1.00 72.69 112 GLU A CA 1
ATOM 888 C C . GLU A 1 112 ? -10.698 -12.323 2.785 1.00 72.69 112 GLU A C 1
ATOM 890 O O . GLU A 1 112 ? -10.943 -12.948 1.758 1.00 72.69 112 GLU A O 1
ATOM 895 N N . LEU A 1 113 ? -9.760 -11.369 2.827 1.00 69.12 113 LEU A N 1
ATOM 896 C CA . LEU A 1 113 ? -8.968 -10.967 1.661 1.00 69.12 113 LEU A CA 1
ATOM 897 C C . LEU A 1 113 ? -7.921 -12.019 1.272 1.00 69.12 113 LEU A C 1
ATOM 899 O O . LEU A 1 113 ? -7.566 -12.132 0.103 1.00 69.12 113 LEU A O 1
ATOM 903 N N . GLU A 1 114 ? -7.434 -12.808 2.229 1.00 68.00 114 GLU A N 1
ATOM 904 C CA . GLU A 1 114 ? -6.518 -13.922 1.972 1.00 68.00 114 GLU A CA 1
ATOM 905 C C . GLU A 1 114 ? -7.100 -14.946 0.992 1.00 68.00 114 GLU A C 1
ATOM 907 O O . GLU A 1 114 ? -6.385 -15.415 0.109 1.00 68.00 114 GLU A O 1
ATOM 912 N N . ILE A 1 115 ? -8.392 -15.259 1.118 1.00 69.25 115 ILE A N 1
ATOM 913 C CA . ILE A 1 115 ? -9.074 -16.225 0.249 1.00 69.25 115 ILE A CA 1
ATOM 914 C C . ILE A 1 115 ? -9.182 -15.673 -1.177 1.00 69.25 115 ILE A C 1
ATOM 916 O O . ILE A 1 115 ? -8.836 -16.375 -2.122 1.00 69.25 115 ILE A O 1
ATOM 920 N N . GLU A 1 116 ? -9.578 -14.408 -1.320 1.00 68.44 116 GLU A N 1
ATOM 921 C CA . GLU A 1 116 ? -9.763 -13.749 -2.621 1.00 68.44 116 GLU A CA 1
ATOM 922 C C . GLU A 1 116 ? -8.438 -13.531 -3.374 1.00 68.44 116 GLU A C 1
ATOM 924 O O . GLU A 1 116 ? -8.381 -13.625 -4.600 1.00 68.44 116 GLU A O 1
ATOM 929 N N . PHE A 1 117 ? -7.338 -13.264 -2.661 1.00 67.31 117 PHE A N 1
ATOM 930 C CA . PHE A 1 117 ? -6.042 -12.984 -3.292 1.00 67.31 117 PHE A CA 1
ATOM 931 C C . PHE A 1 117 ? -5.141 -14.206 -3.474 1.00 67.31 117 PHE A C 1
ATOM 933 O O . PHE A 1 117 ? -4.107 -14.096 -4.143 1.00 67.31 117 PHE A O 1
ATOM 940 N N . LYS A 1 118 ? -5.509 -15.367 -2.922 1.00 67.12 118 LYS A N 1
ATOM 941 C CA . LYS A 1 118 ? -4.690 -16.585 -2.984 1.00 67.12 118 LYS A CA 1
ATOM 942 C C . LYS A 1 118 ? -4.337 -16.980 -4.419 1.00 67.12 118 LYS A C 1
ATOM 944 O O . LYS A 1 118 ? -3.183 -17.305 -4.688 1.00 67.12 118 LYS A O 1
ATOM 949 N N . ASP A 1 119 ? -5.296 -16.875 -5.332 1.00 62.75 119 ASP A N 1
ATOM 950 C CA . ASP A 1 119 ? -5.104 -17.248 -6.736 1.00 62.75 119 ASP A CA 1
ATOM 951 C C . ASP A 1 119 ? -4.290 -16.189 -7.497 1.00 62.75 119 ASP A C 1
ATOM 953 O O . ASP A 1 119 ? -3.406 -16.521 -8.282 1.00 62.75 119 ASP A O 1
ATOM 957 N N . VAL A 1 120 ? -4.484 -14.902 -7.193 1.00 64.12 120 VAL A N 1
ATOM 958 C CA . VAL A 1 120 ? -3.766 -13.790 -7.846 1.00 64.12 120 VAL A CA 1
ATOM 959 C C . VAL A 1 120 ? -2.268 -13.788 -7.508 1.00 64.12 120 VAL A C 1
ATOM 961 O O . VAL A 1 120 ? -1.444 -13.425 -8.351 1.00 64.12 120 VAL A O 1
ATOM 964 N N . ILE A 1 121 ? -1.900 -14.208 -6.292 1.00 59.34 121 ILE A N 1
ATOM 965 C CA . ILE A 1 121 ? -0.505 -14.253 -5.817 1.00 59.34 121 ILE A CA 1
ATOM 966 C C . ILE A 1 121 ? 0.291 -15.399 -6.470 1.00 59.34 121 ILE A C 1
ATOM 968 O O . ILE A 1 121 ? 1.516 -15.314 -6.566 1.00 59.34 121 ILE A O 1
ATOM 972 N N . VAL A 1 122 ? -0.378 -16.464 -6.922 1.00 56.28 122 VAL A N 1
ATOM 973 C CA . VAL A 1 122 ? 0.273 -17.693 -7.408 1.00 56.28 122 VAL A CA 1
ATOM 974 C C . VAL A 1 122 ? 0.571 -17.654 -8.916 1.00 56.28 122 VAL A C 1
ATOM 976 O O . VAL A 1 122 ? 1.477 -18.353 -9.365 1.00 56.28 122 VAL A O 1
ATOM 979 N N . THR A 1 123 ? -0.132 -16.838 -9.711 1.00 55.91 123 THR A N 1
ATOM 980 C CA . THR A 1 123 ? -0.159 -17.021 -11.182 1.00 55.91 123 THR A CA 1
ATOM 981 C C . THR A 1 123 ? 0.5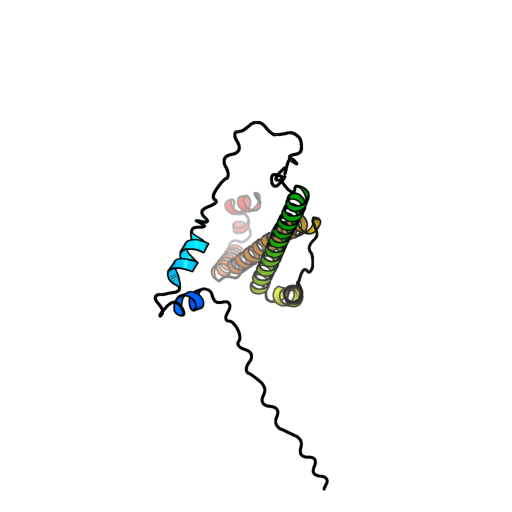91 -15.973 -12.018 1.00 55.91 123 THR A C 1
ATOM 983 O O . THR A 1 123 ? 0.620 -16.092 -13.241 1.00 55.91 123 THR A O 1
ATOM 986 N N . GLN A 1 124 ? 1.222 -14.949 -11.443 1.00 55.84 124 GLN A N 1
ATOM 987 C CA . GLN A 1 124 ? 1.792 -13.873 -12.271 1.00 55.84 124 GLN A CA 1
ATOM 988 C C . GLN A 1 124 ? 3.262 -14.101 -12.630 1.00 55.84 124 GLN A C 1
ATOM 990 O O . GLN A 1 124 ? 4.167 -13.692 -11.911 1.00 55.84 124 GLN A O 1
ATOM 995 N N . ASN A 1 125 ? 3.486 -14.712 -13.795 1.00 54.91 125 ASN A N 1
ATOM 996 C CA . ASN A 1 125 ? 4.765 -14.674 -14.500 1.00 54.91 125 ASN A CA 1
ATOM 997 C C . ASN A 1 125 ? 4.555 -13.860 -15.788 1.00 54.91 125 ASN A C 1
ATOM 999 O O . ASN A 1 125 ? 3.980 -14.355 -16.759 1.00 54.91 125 ASN A O 1
ATOM 1003 N N . VAL A 1 126 ? 4.907 -12.572 -15.773 1.00 57.38 126 VAL A N 1
ATOM 1004 C CA . VAL A 1 126 ? 4.659 -11.677 -16.915 1.00 57.38 126 VAL A CA 1
ATOM 1005 C C . VAL A 1 126 ? 5.726 -11.926 -17.975 1.00 57.38 126 VAL A C 1
ATOM 1007 O O . VAL A 1 126 ? 6.888 -11.582 -17.798 1.00 57.38 126 VAL A O 1
ATOM 1010 N N . VAL A 1 127 ? 5.325 -12.558 -19.080 1.00 57.62 127 VAL A N 1
ATOM 1011 C CA . VAL A 1 127 ? 6.271 -13.079 -20.076 1.00 57.62 127 VAL A CA 1
ATOM 1012 C C . VAL A 1 127 ? 6.899 -11.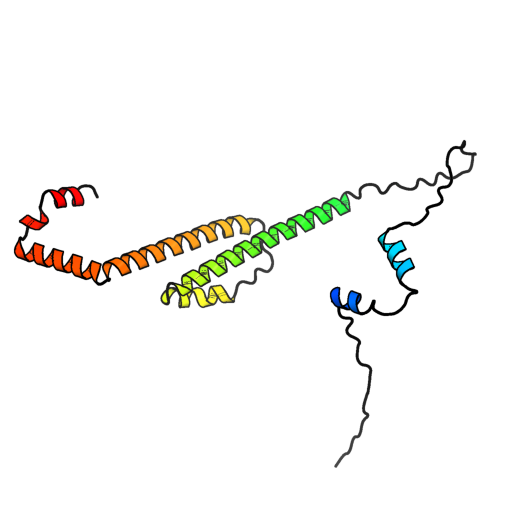971 -20.932 1.00 57.62 127 VAL A C 1
ATOM 1014 O O . VAL A 1 127 ? 8.060 -12.123 -21.295 1.00 57.62 127 VAL A O 1
ATOM 1017 N N . LYS A 1 128 ? 6.197 -10.860 -21.232 1.00 60.22 128 LYS A N 1
ATOM 1018 C CA . LYS A 1 128 ? 6.732 -9.670 -21.943 1.00 60.22 128 LYS A CA 1
ATOM 1019 C C . LYS A 1 128 ? 5.851 -8.428 -21.711 1.00 60.22 128 LYS A C 1
ATOM 1021 O O . LYS A 1 128 ? 4.796 -8.331 -22.340 1.00 60.22 128 LYS A O 1
ATOM 1026 N N . PRO A 1 129 ? 6.230 -7.479 -20.845 1.00 61.53 129 PRO A N 1
ATOM 1027 C CA . PRO A 1 129 ? 5.429 -6.282 -20.617 1.00 61.53 129 PRO A CA 1
ATOM 1028 C C . PRO A 1 129 ? 5.690 -5.231 -21.716 1.00 61.53 129 PRO A C 1
ATOM 1030 O O . PRO A 1 129 ? 6.826 -4.992 -22.116 1.00 61.53 129 PRO A O 1
ATOM 1033 N N . GLY A 1 130 ? 4.626 -4.632 -22.258 1.00 66.94 130 GLY A N 1
ATOM 1034 C CA . GLY A 1 130 ? 4.716 -3.564 -23.266 1.00 66.94 130 GLY A CA 1
ATOM 1035 C C . GLY A 1 130 ? 4.699 -2.160 -22.646 1.00 66.94 130 GLY A C 1
ATOM 1036 O O . GLY A 1 130 ? 4.322 -1.998 -21.490 1.00 66.94 130 GLY A O 1
ATOM 1037 N N . LYS A 1 131 ? 4.998 -1.116 -23.433 1.00 63.94 131 LYS A N 1
ATOM 1038 C CA . LYS A 1 131 ? 5.141 0.287 -22.969 1.00 63.94 131 LYS A CA 1
ATOM 1039 C C . LYS A 1 131 ? 3.952 0.845 -22.158 1.00 63.94 131 LYS A C 1
ATOM 1041 O O . LYS A 1 131 ? 4.132 1.666 -21.270 1.00 63.94 131 LYS A O 1
ATOM 1046 N N . TYR A 1 132 ? 2.735 0.360 -22.413 1.00 60.66 132 TYR A N 1
ATOM 1047 C CA . TYR A 1 132 ? 1.523 0.743 -21.669 1.00 60.66 132 TYR A CA 1
ATOM 1048 C C . TYR A 1 132 ? 1.467 0.226 -20.228 1.00 60.66 132 TYR A C 1
ATOM 1050 O O . TYR A 1 132 ? 0.717 0.748 -19.407 1.00 60.66 132 TYR A O 1
ATOM 1058 N N . HIS A 1 133 ? 2.237 -0.810 -19.913 1.00 71.88 133 HIS A N 1
ATOM 1059 C CA . HIS A 1 133 ? 2.102 -1.520 -18.650 1.00 71.88 133 HIS A CA 1
ATOM 1060 C C . HIS A 1 133 ? 2.701 -0.709 -17.493 1.00 71.88 133 HIS A C 1
ATOM 1062 O O . HIS A 1 133 ? 2.233 -0.831 -16.369 1.00 71.88 133 HIS A O 1
ATOM 1068 N N . GLN A 1 134 ? 3.653 0.190 -17.770 1.00 69.56 134 GLN A N 1
ATOM 1069 C CA . GLN A 1 134 ? 4.362 0.956 -16.742 1.00 69.56 134 GLN A CA 1
ATOM 1070 C C . GLN A 1 134 ? 3.443 1.930 -15.996 1.00 69.56 134 GLN A C 1
ATOM 1072 O O . GLN A 1 134 ? 3.363 1.891 -14.771 1.00 69.56 134 GLN A O 1
ATOM 1077 N N . GLY A 1 135 ? 2.686 2.756 -16.727 1.00 72.69 135 GLY A N 1
ATOM 1078 C CA . GLY A 1 135 ? 1.744 3.697 -16.108 1.00 72.69 135 GLY A CA 1
ATOM 1079 C C . GLY A 1 135 ? 0.572 2.988 -15.424 1.00 72.69 135 GLY A C 1
ATOM 1080 O O . GLY A 1 135 ? 0.110 3.412 -14.367 1.00 72.69 135 GLY A O 1
ATOM 1081 N N . PHE A 1 136 ? 0.119 1.869 -15.994 1.00 77.31 136 PHE A N 1
ATOM 1082 C CA . PHE A 1 136 ? -0.935 1.052 -15.401 1.00 77.31 136 PHE A CA 1
ATOM 1083 C C . PHE A 1 136 ? -0.496 0.407 -14.080 1.00 77.31 136 PHE A C 1
ATOM 1085 O O . PHE A 1 136 ? -1.234 0.486 -13.098 1.00 77.31 136 PHE A O 1
ATOM 1092 N N . PHE A 1 137 ? 0.695 -0.197 -14.030 1.00 81.25 137 PHE A N 1
ATOM 1093 C CA . PHE A 1 137 ? 1.210 -0.814 -12.808 1.00 81.25 137 PHE A CA 1
ATOM 1094 C C . PHE A 1 137 ? 1.540 0.222 -11.737 1.00 81.25 137 PHE A C 1
ATOM 1096 O O . PHE A 1 137 ? 1.255 -0.016 -10.565 1.00 81.25 137 PHE A O 1
ATOM 1103 N N . GLU A 1 138 ? 2.053 1.392 -12.109 1.00 80.06 138 GLU A N 1
ATOM 1104 C CA . GLU A 1 138 ? 2.247 2.488 -11.159 1.00 80.06 138 GLU A CA 1
ATOM 1105 C C . GLU A 1 138 ? 0.918 2.949 -10.541 1.00 80.06 138 GLU A C 1
ATOM 1107 O O . GLU A 1 138 ? 0.778 2.999 -9.316 1.00 80.06 138 GLU A O 1
ATOM 1112 N N . TRP A 1 139 ? -0.091 3.210 -11.375 1.00 82.38 139 TRP A N 1
ATOM 1113 C CA . TRP A 1 139 ? -1.426 3.589 -10.913 1.00 82.38 139 TRP A CA 1
ATOM 1114 C C . TRP A 1 139 ? -2.065 2.502 -10.037 1.00 82.38 139 TRP A C 1
ATOM 1116 O O . TRP A 1 139 ? -2.603 2.794 -8.966 1.00 82.38 139 TRP A O 1
ATOM 1126 N N . MET A 1 140 ? -1.949 1.236 -10.440 1.00 83.62 140 MET A N 1
ATOM 1127 C CA . MET A 1 140 ? -2.449 0.103 -9.664 1.00 83.62 140 MET A CA 1
ATOM 1128 C C . MET A 1 140 ? -1.748 -0.008 -8.308 1.00 83.62 140 MET A C 1
ATOM 1130 O O . MET A 1 140 ? -2.409 -0.214 -7.289 1.00 83.62 140 MET A O 1
ATOM 1134 N N . LEU A 1 141 ? -0.427 0.172 -8.269 1.00 85.12 141 LEU A N 1
ATOM 1135 C CA . LEU A 1 141 ? 0.345 0.151 -7.031 1.00 85.12 141 LEU A CA 1
ATOM 1136 C C . LEU A 1 141 ? -0.128 1.247 -6.067 1.00 85.12 141 LEU A C 1
ATOM 1138 O O . LEU A 1 141 ? -0.269 0.985 -4.871 1.00 85.12 141 LEU A O 1
ATOM 1142 N N . ILE A 1 142 ? -0.413 2.453 -6.571 1.00 85.19 142 ILE A N 1
ATOM 1143 C CA . ILE A 1 142 ? -0.966 3.555 -5.767 1.00 85.19 142 ILE A CA 1
ATOM 1144 C C . ILE A 1 142 ? -2.334 3.171 -5.194 1.00 85.19 142 ILE A C 1
ATOM 1146 O O . ILE A 1 142 ? -2.579 3.381 -4.002 1.00 85.19 142 ILE A O 1
ATOM 1150 N N . ILE A 1 143 ? -3.208 2.570 -6.003 1.00 84.62 143 ILE A N 1
ATOM 1151 C CA . ILE A 1 143 ? -4.537 2.136 -5.552 1.00 84.62 143 ILE A CA 1
ATOM 1152 C C . ILE A 1 143 ? -4.429 1.079 -4.462 1.00 84.62 143 ILE A C 1
ATOM 1154 O O . ILE A 1 143 ? -5.066 1.223 -3.420 1.00 84.62 143 ILE A O 1
ATOM 1158 N N . ILE A 1 144 ? -3.604 0.051 -4.659 1.00 86.62 144 ILE A N 1
ATOM 1159 C CA . ILE A 1 144 ? -3.449 -1.044 -3.693 1.00 86.62 144 ILE A CA 1
ATOM 1160 C C . ILE A 1 144 ? -2.866 -0.521 -2.375 1.00 86.62 144 ILE A C 1
ATOM 1162 O O . ILE A 1 144 ? -3.374 -0.856 -1.303 1.00 86.62 144 ILE A O 1
ATOM 1166 N N . LYS A 1 145 ? -1.856 0.357 -2.436 1.00 87.62 145 LYS A N 1
ATOM 1167 C CA . LYS A 1 145 ? -1.298 1.023 -1.247 1.00 87.62 145 LYS A CA 1
ATOM 1168 C C . LYS A 1 145 ? -2.358 1.834 -0.506 1.00 87.62 145 LYS A C 1
ATOM 1170 O O . LYS A 1 145 ? -2.506 1.701 0.708 1.00 87.62 145 LYS A O 1
ATOM 1175 N N . THR A 1 146 ? -3.122 2.644 -1.236 1.00 87.00 146 THR A N 1
ATOM 1176 C CA . THR A 1 146 ? -4.194 3.467 -0.657 1.00 87.00 146 THR A CA 1
ATOM 1177 C C . THR A 1 146 ? -5.273 2.596 -0.017 1.00 87.00 146 THR A C 1
ATOM 1179 O O . THR A 1 146 ? -5.732 2.894 1.086 1.00 87.00 146 THR A O 1
ATOM 1182 N N . ALA A 1 147 ? -5.649 1.495 -0.671 1.00 86.00 147 ALA A N 1
ATOM 1183 C CA . ALA A 1 147 ? -6.613 0.541 -0.147 1.00 86.00 147 ALA A CA 1
ATOM 1184 C C . ALA A 1 147 ? -6.119 -0.107 1.154 1.00 86.00 147 ALA A C 1
ATOM 1186 O O . ALA A 1 147 ? -6.882 -0.155 2.119 1.00 86.00 147 ALA A O 1
ATOM 1187 N N . ARG A 1 148 ? -4.845 -0.527 1.230 1.00 85.94 148 ARG A N 1
ATOM 1188 C CA . ARG A 1 148 ? -4.279 -1.048 2.485 1.00 85.94 148 ARG A CA 1
ATOM 1189 C C . ARG A 1 148 ? -4.386 -0.025 3.606 1.00 85.94 148 ARG A C 1
ATOM 1191 O O . ARG A 1 148 ? -4.922 -0.371 4.652 1.00 85.94 148 ARG A O 1
ATOM 1198 N N . LEU A 1 149 ? -3.906 1.199 3.388 1.00 88.31 149 LEU A N 1
ATOM 1199 C CA . LEU A 1 149 ? -3.916 2.237 4.425 1.00 88.31 149 LEU A CA 1
ATOM 1200 C C . LEU A 1 149 ? -5.331 2.456 4.971 1.00 88.31 149 LEU A C 1
ATOM 1202 O O . LEU A 1 149 ? -5.542 2.449 6.177 1.00 88.31 149 LEU A O 1
ATOM 1206 N N . ARG A 1 150 ? -6.327 2.540 4.081 1.00 88.31 150 ARG A N 1
ATOM 1207 C CA . ARG A 1 150 ? -7.742 2.680 4.462 1.00 88.31 150 ARG A CA 1
ATOM 1208 C C . ARG A 1 150 ? -8.248 1.499 5.294 1.00 88.31 150 ARG A C 1
ATOM 1210 O O . ARG A 1 150 ? -9.000 1.706 6.243 1.00 88.31 150 ARG A O 1
ATOM 1217 N N . ILE A 1 151 ? -7.869 0.274 4.932 1.00 86.62 151 ILE A N 1
ATOM 1218 C CA . ILE A 1 151 ? -8.276 -0.946 5.642 1.00 86.62 151 ILE A CA 1
ATOM 1219 C C . ILE A 1 151 ? -7.611 -1.022 7.020 1.00 86.62 151 ILE A C 1
ATOM 1221 O O . ILE A 1 151 ? -8.280 -1.341 8.002 1.00 86.62 151 ILE A O 1
ATOM 1225 N N . GLU A 1 152 ? -6.325 -0.694 7.114 1.00 86.69 152 GLU A N 1
ATOM 1226 C CA . GLU A 1 152 ? -5.591 -0.655 8.381 1.00 86.69 152 GLU A CA 1
ATOM 1227 C C . GLU A 1 152 ? -6.143 0.423 9.317 1.00 86.69 152 GLU A C 1
ATOM 1229 O O . GLU A 1 152 ? -6.417 0.129 10.481 1.00 86.69 152 GLU A O 1
ATOM 1234 N N . ASP A 1 153 ? -6.407 1.626 8.804 1.00 88.25 153 ASP A N 1
ATOM 1235 C CA . ASP A 1 153 ? -7.024 2.714 9.567 1.00 88.25 153 ASP A CA 1
ATOM 1236 C C . ASP A 1 153 ? -8.419 2.328 10.070 1.00 88.25 153 ASP A C 1
ATOM 1238 O O . ASP A 1 153 ? -8.743 2.529 11.245 1.00 88.25 153 ASP A O 1
ATOM 1242 N N . ALA A 1 154 ? -9.246 1.721 9.213 1.00 86.69 154 ALA A N 1
ATOM 1243 C CA . ALA A 1 154 ? -10.566 1.233 9.603 1.00 86.69 154 ALA A CA 1
ATOM 1244 C C . ALA A 1 154 ? -10.465 0.135 10.675 1.00 86.69 154 ALA A C 1
ATOM 1246 O O . ALA A 1 154 ? -11.217 0.149 11.654 1.00 86.69 154 ALA A O 1
ATOM 1247 N N . GLY A 1 155 ? -9.509 -0.787 10.531 1.00 86.19 155 GLY A N 1
ATOM 1248 C CA . GLY A 1 155 ? -9.216 -1.822 11.519 1.00 86.19 155 GLY A CA 1
ATOM 1249 C C . GLY A 1 155 ? -8.758 -1.243 12.860 1.00 86.19 155 GLY A C 1
ATOM 1250 O O . GLY A 1 155 ? -9.242 -1.666 13.916 1.00 86.19 155 GLY A O 1
ATOM 1251 N N . ALA A 1 156 ? -7.881 -0.239 12.838 1.00 86.62 156 ALA A N 1
ATOM 1252 C CA . ALA A 1 156 ? -7.394 0.459 14.024 1.00 86.62 156 ALA A CA 1
ATOM 1253 C C . ALA A 1 156 ? -8.519 1.232 14.724 1.00 86.62 156 ALA A C 1
ATOM 1255 O O . ALA A 1 156 ? -8.690 1.106 15.941 1.00 86.62 156 ALA A O 1
ATOM 1256 N N . TRP A 1 157 ? -9.340 1.964 13.967 1.00 88.19 157 TRP A N 1
ATOM 1257 C CA . TRP A 1 157 ? -10.494 2.694 14.493 1.00 88.19 157 TRP A CA 1
ATOM 1258 C C . TRP A 1 157 ? -11.524 1.749 15.118 1.00 88.19 157 TRP A C 1
ATOM 1260 O O . TRP A 1 157 ? -11.953 1.946 16.260 1.00 88.19 157 TRP A O 1
ATOM 1270 N N . LEU A 1 158 ? -11.857 0.655 14.426 1.00 86.50 158 LEU A N 1
ATOM 1271 C CA . LEU A 1 158 ? -12.765 -0.366 14.940 1.00 86.50 158 LEU A CA 1
ATOM 1272 C C . LEU A 1 158 ? -12.210 -1.023 16.209 1.00 86.50 158 LEU A C 1
ATOM 1274 O O . LEU A 1 158 ? -12.957 -1.268 17.157 1.00 86.50 158 LEU A O 1
ATOM 1278 N N . SER A 1 159 ? -10.903 -1.283 16.252 1.00 86.25 159 SER A N 1
ATOM 1279 C CA . SER A 1 159 ? -10.224 -1.840 17.425 1.00 86.25 159 SER A CA 1
ATOM 1280 C C . SER A 1 159 ? -10.228 -0.868 18.603 1.00 86.25 159 SER A C 1
ATOM 1282 O O . SER A 1 159 ? -10.484 -1.282 19.736 1.00 86.25 159 SER A O 1
ATOM 1284 N N . ALA A 1 160 ? -10.027 0.428 18.359 1.00 86.81 160 ALA A N 1
ATOM 1285 C CA . ALA A 1 160 ? -10.124 1.465 19.383 1.00 86.81 160 ALA A CA 1
ATOM 1286 C C . ALA A 1 160 ? -11.549 1.559 19.954 1.00 86.81 160 ALA A C 1
ATOM 1288 O O . ALA A 1 160 ? -11.728 1.611 21.177 1.00 86.81 160 ALA A O 1
ATOM 1289 N N . MET A 1 161 ? -12.563 1.487 19.086 1.00 85.38 161 MET A N 1
ATOM 1290 C CA . MET A 1 161 ? -13.973 1.525 19.477 1.00 85.38 161 MET A CA 1
ATOM 1291 C C . MET A 1 161 ? -14.399 0.258 20.240 1.00 85.38 161 MET A C 1
ATOM 1293 O O . MET A 1 161 ? -15.049 0.344 21.285 1.00 85.38 161 MET A O 1
ATOM 1297 N N . LYS A 1 162 ? -13.998 -0.928 19.763 1.00 85.50 162 LYS A N 1
ATOM 1298 C CA . LYS A 1 162 ? -14.287 -2.225 20.407 1.00 85.50 162 LYS A CA 1
ATOM 1299 C C . LYS A 1 162 ? -13.424 -2.497 21.642 1.00 85.50 162 LYS A C 1
ATOM 1301 O O . LYS A 1 162 ? -13.772 -3.372 22.443 1.00 85.50 162 LYS A O 1
ATOM 1306 N N . GLY A 1 163 ? -12.311 -1.788 21.801 1.00 88.81 163 GLY A N 1
ATOM 1307 C CA . GLY A 1 163 ? -11.396 -1.933 22.924 1.00 88.81 163 GLY A CA 1
ATOM 1308 C C . GLY A 1 163 ? -12.053 -1.608 24.267 1.00 88.81 163 GLY A C 1
ATOM 1309 O O . GLY A 1 163 ? -13.077 -0.928 24.345 1.00 88.81 163 GLY A O 1
ATOM 1310 N N . LYS A 1 164 ? -11.439 -2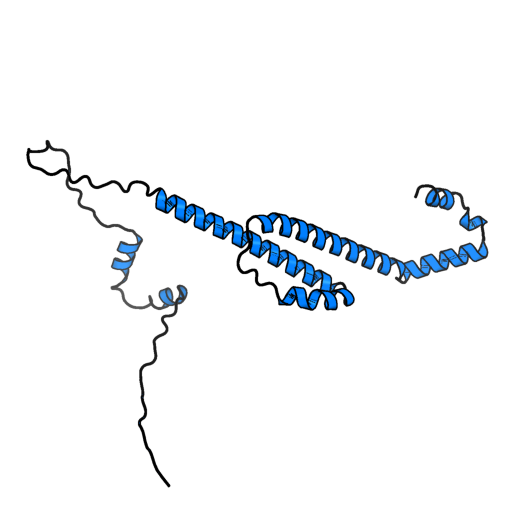.067 25.366 1.00 85.62 164 LYS A N 1
ATOM 1311 C CA . LYS A 1 164 ? -11.963 -1.874 26.735 1.00 85.62 164 LYS A CA 1
ATOM 1312 C C . LYS A 1 164 ? -12.226 -0.398 27.058 1.00 85.62 164 LYS A C 1
ATOM 1314 O O . LYS A 1 164 ? -13.207 -0.088 27.725 1.00 85.62 164 LYS A O 1
ATOM 1319 N N . LYS A 1 165 ? -11.368 0.506 26.568 1.00 85.62 165 LYS A N 1
ATOM 1320 C CA . LYS A 1 165 ? -11.527 1.958 26.737 1.00 85.62 165 LYS A CA 1
ATOM 1321 C C . LYS A 1 165 ? -12.712 2.504 25.934 1.00 85.62 165 LYS A C 1
ATOM 1323 O O . LYS A 1 165 ? -13.552 3.158 26.538 1.00 85.62 165 LYS A O 1
ATOM 1328 N N . GLY A 1 166 ? -12.823 2.186 24.641 1.00 86.19 166 GLY A N 1
ATOM 1329 C CA . GLY A 1 166 ? -13.940 2.626 23.794 1.00 86.19 166 GLY A CA 1
ATOM 1330 C C . GLY A 1 166 ? -15.293 2.120 24.297 1.00 86.19 166 GLY A C 1
ATOM 1331 O O . GLY A 1 166 ? -16.220 2.907 24.490 1.00 86.19 166 GLY A O 1
ATOM 1332 N N . LYS A 1 167 ? -15.375 0.831 24.658 1.00 87.19 167 LYS A N 1
ATOM 1333 C CA . LYS A 1 167 ? -16.566 0.247 25.298 1.00 87.19 167 LYS A CA 1
ATOM 1334 C C . LYS A 1 167 ? -16.923 0.951 26.603 1.00 87.19 167 LYS A C 1
ATOM 1336 O O . LYS A 1 167 ? -18.076 1.327 26.782 1.00 87.19 167 LYS A O 1
ATOM 1341 N N . LYS A 1 168 ? -15.944 1.182 27.485 1.00 88.56 168 LYS A N 1
ATOM 1342 C CA . LYS A 1 168 ? -16.171 1.883 28.757 1.00 88.56 168 LYS A CA 1
ATOM 1343 C C . LYS A 1 168 ? -16.621 3.328 28.538 1.00 88.56 168 LYS A C 1
ATOM 1345 O O . LYS A 1 168 ? -17.514 3.788 29.234 1.00 88.56 168 LYS A O 1
ATOM 1350 N N . GLN A 1 169 ? -16.048 4.044 27.572 1.00 86.88 169 GLN A N 1
ATOM 1351 C CA . GLN A 1 169 ? -16.470 5.409 27.246 1.00 86.88 169 GLN A CA 1
ATOM 1352 C C . GLN A 1 169 ? -17.899 5.451 26.697 1.00 86.88 169 GLN A C 1
ATOM 1354 O O . GLN A 1 169 ? -18.685 6.283 27.144 1.00 86.88 169 GLN A O 1
ATOM 1359 N N . SER A 1 170 ? -18.256 4.528 25.800 1.00 85.50 170 SER A N 1
ATOM 1360 C CA . SER A 1 170 ? -19.623 4.404 25.286 1.00 85.50 170 SER A CA 1
ATOM 1361 C C . SER A 1 170 ? -20.616 4.046 26.396 1.00 85.50 170 SER A C 1
ATOM 1363 O O . SER A 1 170 ? -21.644 4.703 26.534 1.00 85.50 170 SER A O 1
ATOM 1365 N N . GLN A 1 171 ? -20.293 3.067 27.244 1.00 87.94 171 GLN A N 1
ATOM 1366 C CA . GLN A 1 171 ? -21.128 2.691 28.388 1.00 87.94 171 GLN A CA 1
ATOM 1367 C C . GLN A 1 171 ? -21.314 3.856 29.363 1.00 87.94 171 GLN A C 1
ATOM 1369 O O . GLN A 1 171 ? -22.448 4.201 29.676 1.00 87.94 171 GLN A O 1
ATOM 1374 N N . ASN A 1 172 ? -20.229 4.524 29.765 1.00 88.31 172 ASN A N 1
ATOM 1375 C CA . ASN A 1 172 ? -20.288 5.694 30.643 1.00 88.31 172 ASN A CA 1
ATOM 1376 C C . ASN A 1 172 ? -21.141 6.823 30.042 1.00 88.31 172 ASN A C 1
ATOM 1378 O O . ASN A 1 172 ? -21.868 7.502 30.766 1.00 88.31 172 ASN A O 1
ATOM 1382 N N . TYR A 1 173 ? -21.047 7.039 28.726 1.00 87.31 173 TYR A N 1
ATOM 1383 C CA . TYR A 1 173 ? -21.880 8.006 28.016 1.00 87.31 173 TYR A CA 1
ATOM 1384 C C . TYR A 1 173 ? -23.363 7.633 28.118 1.00 87.31 173 TYR A C 1
ATOM 1386 O O . TYR A 1 173 ? -24.169 8.462 28.536 1.00 87.31 173 TYR A O 1
ATOM 1394 N N . TRP A 1 174 ? -23.718 6.380 27.821 1.00 89.44 174 TRP A N 1
ATOM 1395 C CA . TRP A 1 174 ? -25.099 5.902 27.913 1.00 89.44 174 TRP A CA 1
ATOM 1396 C C . TRP A 1 174 ? -25.639 5.904 29.345 1.00 89.44 174 TRP A C 1
ATOM 1398 O O . TRP A 1 174 ? -26.811 6.205 29.554 1.00 89.44 174 TRP A O 1
ATOM 1408 N N . GLU A 1 175 ? -24.813 5.599 30.343 1.00 91.75 175 GLU A N 1
ATOM 1409 C CA . GLU A 1 175 ? -25.194 5.675 31.756 1.00 91.75 175 GLU A CA 1
ATOM 1410 C C . GLU A 1 175 ? -25.510 7.108 32.190 1.00 91.75 175 GLU A C 1
ATOM 1412 O O . GLU A 1 175 ? -26.508 7.331 32.874 1.00 91.75 175 GLU A O 1
ATOM 1417 N N . ARG A 1 176 ? -24.696 8.086 31.775 1.00 88.06 176 ARG A N 1
ATOM 1418 C CA . ARG A 1 176 ? -24.966 9.507 32.039 1.00 88.06 176 ARG A CA 1
ATOM 1419 C C . ARG A 1 176 ? -26.200 9.992 31.293 1.00 88.06 176 ARG A C 1
ATOM 1421 O O . ARG A 1 176 ? -27.061 10.610 31.905 1.00 88.06 176 ARG A O 1
ATOM 1428 N N . PHE A 1 177 ? -26.344 9.621 30.023 1.00 89.00 177 PHE A N 1
ATOM 1429 C CA . PHE A 1 177 ? -27.527 9.953 29.235 1.00 89.00 177 PHE A CA 1
ATOM 1430 C C . PHE A 1 177 ? -28.812 9.370 29.842 1.00 89.00 177 PHE A C 1
ATOM 1432 O O . PHE A 1 177 ? -29.829 10.048 29.881 1.00 89.00 177 PHE A O 1
ATOM 1439 N N . LYS A 1 178 ? -28.781 8.150 30.393 1.00 90.69 178 LYS A N 1
ATOM 1440 C CA . LYS A 1 178 ? -29.937 7.577 31.107 1.00 90.69 178 LYS A CA 1
ATOM 1441 C C . LYS A 1 178 ? -30.277 8.318 32.403 1.00 90.69 178 LYS A C 1
ATOM 1443 O O . LYS A 1 178 ? -31.448 8.379 32.757 1.00 90.69 178 LYS A O 1
ATOM 1448 N N . LYS A 1 179 ? -29.275 8.838 33.122 1.00 90.62 179 LYS A N 1
ATOM 1449 C CA . LYS A 1 179 ? -29.466 9.554 34.397 1.00 90.62 179 LYS A CA 1
ATOM 1450 C C . LYS A 1 179 ? -29.946 10.990 34.200 1.00 90.62 179 LYS A C 1
ATOM 1452 O O . LYS A 1 179 ? -30.845 11.433 34.902 1.00 90.62 179 LYS A O 1
ATOM 1457 N N . GLU A 1 180 ? -29.325 11.707 33.274 1.00 88.44 180 GLU A N 1
ATOM 1458 C CA . GLU A 1 180 ? -29.518 13.149 33.072 1.00 88.44 180 GLU A CA 1
ATOM 1459 C C . GLU A 1 180 ? -30.401 13.464 31.851 1.00 88.44 180 GLU A C 1
ATOM 1461 O O . GLU A 1 180 ? -30.801 14.609 31.642 1.00 88.44 180 GLU A O 1
ATOM 1466 N N . GLY A 1 181 ? -30.735 12.452 31.046 1.00 86.38 181 GLY A N 1
ATOM 1467 C CA . GLY A 1 181 ? -31.656 12.559 29.921 1.00 86.38 181 GLY A CA 1
ATOM 1468 C C . GLY A 1 181 ? -31.189 13.536 28.844 1.00 86.38 181 GLY A C 1
ATOM 1469 O O . GLY A 1 181 ? -30.004 13.652 28.514 1.00 86.38 181 GLY A O 1
ATOM 1470 N N . THR A 1 182 ? -32.151 14.269 28.291 1.00 84.25 182 THR A N 1
ATOM 1471 C CA . THR A 1 182 ? -31.932 15.267 27.238 1.00 84.25 182 THR A CA 1
ATOM 1472 C C . THR A 1 182 ? -31.052 16.430 27.690 1.00 84.25 182 THR A C 1
ATOM 1474 O O . THR A 1 182 ? -30.382 17.016 26.848 1.00 84.25 182 THR A O 1
ATOM 1477 N N . THR A 1 183 ? -30.974 16.728 28.991 1.00 85.25 183 THR A N 1
ATOM 1478 C CA . THR A 1 183 ? -30.110 17.790 29.538 1.00 85.25 183 THR A CA 1
ATOM 1479 C C . THR A 1 183 ? -28.628 17.498 29.295 1.00 85.25 183 THR A C 1
ATOM 1481 O O . THR A 1 183 ? -27.872 18.394 28.933 1.00 85.25 183 THR A O 1
ATOM 1484 N N . PHE A 1 184 ? -28.217 16.232 29.420 1.00 86.44 184 PHE A N 1
ATOM 1485 C CA . PHE A 1 184 ? -26.851 15.805 29.106 1.00 86.44 184 PHE A CA 1
ATOM 1486 C C . PHE A 1 184 ? -26.593 15.705 27.600 1.00 86.44 184 PHE A C 1
ATOM 1488 O O . PHE A 1 184 ? -25.484 15.971 27.140 1.00 86.44 184 PHE A O 1
ATOM 1495 N N . GLY A 1 185 ? -27.604 15.310 26.819 1.00 82.25 185 GLY A N 1
ATOM 1496 C CA . GLY A 1 185 ? -27.498 15.237 25.359 1.00 82.25 185 GLY A CA 1
ATOM 1497 C C . GLY A 1 185 ? -27.387 16.611 24.690 1.00 82.25 185 GLY A C 1
ATOM 1498 O O . GLY A 1 185 ? -26.635 16.757 23.732 1.00 82.25 185 GLY A O 1
ATOM 1499 N N . LEU A 1 186 ? -28.099 17.606 25.225 1.00 83.75 186 LEU A N 1
ATOM 1500 C CA . LEU A 1 186 ? -28.175 18.980 24.717 1.00 83.75 186 LEU A CA 1
ATOM 1501 C C . LEU A 1 186 ? -27.253 19.949 25.470 1.00 83.75 186 LEU A C 1
ATOM 1503 O O . LEU A 1 186 ? -27.446 21.163 25.395 1.00 83.75 186 LEU A O 1
ATOM 1507 N N . SER A 1 187 ? -26.261 19.448 26.213 1.00 84.50 187 SER A N 1
ATOM 1508 C CA . SER A 1 187 ? -25.309 20.334 26.878 1.00 84.50 187 SER A CA 1
ATOM 1509 C C . SER A 1 187 ? -24.553 21.163 25.835 1.00 84.50 187 SER A C 1
ATOM 1511 O O . SER A 1 187 ? -24.197 20.673 24.762 1.00 84.50 187 SER A O 1
ATOM 1513 N N . ASN A 1 188 ? -24.332 22.444 26.137 1.00 78.44 188 ASN A N 1
ATOM 1514 C CA . ASN A 1 188 ? -23.832 23.433 25.174 1.00 78.44 188 ASN A CA 1
ATOM 1515 C C . ASN A 1 188 ? -22.495 22.999 24.531 1.00 78.44 188 ASN A C 1
ATOM 1517 O O . ASN A 1 188 ? -22.267 23.163 23.339 1.00 78.44 188 ASN A O 1
ATOM 1521 N N . GLU A 1 189 ? -21.644 22.330 25.308 1.00 78.75 189 GLU A N 1
ATOM 1522 C CA . GLU A 1 189 ? -20.391 21.701 24.867 1.00 78.75 189 GLU A CA 1
ATOM 1523 C C . GLU A 1 189 ? -20.576 20.577 23.819 1.00 78.75 189 GLU A C 1
ATOM 1525 O O . GLU A 1 189 ? -19.766 20.438 22.897 1.00 78.75 189 GLU A O 1
ATOM 1530 N N . ARG A 1 190 ? -21.648 19.777 23.914 1.00 78.69 190 ARG A N 1
ATOM 1531 C CA . ARG A 1 190 ? -21.955 18.711 22.948 1.00 78.69 190 ARG A CA 1
ATOM 1532 C C . ARG A 1 190 ? -22.670 19.237 21.721 1.00 78.69 190 ARG A C 1
ATOM 1534 O O . ARG A 1 190 ? -22.340 18.789 20.630 1.00 78.69 190 ARG A O 1
ATOM 1541 N N . VAL A 1 191 ? -23.596 20.179 21.892 1.00 79.31 191 VAL A N 1
ATOM 1542 C CA . VAL A 1 191 ? -24.345 20.781 20.780 1.00 79.31 191 VAL A CA 1
ATOM 1543 C C . VAL A 1 191 ? -23.382 21.414 19.781 1.00 79.31 191 VAL A C 1
ATOM 1545 O O . VAL A 1 191 ? -23.461 21.111 18.592 1.00 79.31 191 VAL A O 1
ATOM 1548 N N . VAL A 1 192 ? -22.400 22.180 20.270 1.00 80.19 192 VAL A N 1
ATOM 1549 C CA . VAL A 1 192 ? -21.339 22.755 19.429 1.00 80.19 192 VAL A CA 1
ATOM 1550 C C . VAL A 1 192 ? -20.570 21.655 18.689 1.00 80.19 192 VAL A C 1
ATOM 1552 O O . VAL A 1 192 ? -20.413 21.735 17.477 1.00 80.19 192 VAL A O 1
ATOM 1555 N N . SER A 1 193 ? -20.185 20.580 19.384 1.00 76.94 193 SER A N 1
ATOM 1556 C CA . SER A 1 193 ? -19.443 19.460 18.784 1.00 76.94 193 SER A CA 1
ATOM 1557 C C . SER A 1 193 ? -20.238 18.691 17.718 1.00 76.94 193 SER A C 1
ATOM 1559 O O . SER A 1 193 ? -19.648 18.165 16.780 1.00 76.94 193 SER A O 1
ATOM 1561 N N . THR A 1 194 ? -21.565 18.597 17.853 1.00 75.31 194 THR A N 1
ATOM 1562 C CA . THR A 1 194 ? -22.438 17.936 16.865 1.00 75.31 194 THR A CA 1
ATOM 1563 C C . THR A 1 194 ? -22.841 18.842 15.706 1.00 75.31 194 THR A C 1
ATOM 1565 O O . THR A 1 194 ? -23.233 18.341 14.659 1.00 75.31 194 THR A O 1
ATOM 1568 N N . GLN A 1 195 ? -22.775 20.161 15.895 1.00 78.44 195 GLN A N 1
ATOM 1569 C CA . GLN A 1 195 ? -23.190 21.155 14.906 1.00 78.44 195 GLN A CA 1
ATOM 1570 C C . GLN A 1 195 ? -22.050 21.563 13.964 1.00 78.44 195 GLN A C 1
ATOM 1572 O O . GLN A 1 195 ? -22.319 21.999 12.849 1.00 78.44 195 GLN A O 1
ATOM 1577 N N . THR A 1 196 ? -20.790 21.423 14.386 1.00 75.38 196 THR A N 1
ATOM 1578 C CA . THR A 1 196 ? -19.614 21.765 13.565 1.00 75.38 196 THR A CA 1
ATOM 1579 C C . THR A 1 196 ? -19.000 20.566 12.831 1.00 75.38 196 THR A C 1
ATOM 1581 O O . THR A 1 196 ? -17.834 20.636 12.445 1.00 75.38 196 THR A O 1
ATOM 1584 N N . GLY A 1 197 ? -19.743 19.460 12.707 1.00 56.38 197 GLY A N 1
ATOM 1585 C CA . GLY A 1 197 ? -19.332 18.245 11.991 1.00 56.38 197 GLY A CA 1
ATOM 1586 C C . GLY A 1 197 ? -19.575 18.310 10.491 1.00 56.38 197 GLY A C 1
ATOM 1587 O O . GLY A 1 197 ? -20.636 18.840 10.095 1.00 56.38 197 GLY A O 1
#